Protein AF-D8WWR4-F1 (afdb_monomer)

Foldseek 3Di:
DQVVVVPDADPPDDDDDDPALLVDALLVVLVCVLVFNLADEGEHADQVPHPDPLRSVLLSLLRLLVSLLLCVVLQHHSLSYYYDHDDPPPSVVVRVVRRVSVVVSVVCNGPQVSSVHDSVSSSVSSVVVSVCRVVVCVVCVVLSSDDDPDPVVSNVSDDNVNVVVSVVVPDQPPPDPVPDPPPCPCVPPRD

Mean predicted aligned error: 7.03 Å

Secondary structure (DSSP, 8-state):
-TTTTT----TT------S-GGG--HHHHHHHHHTT-S-EEEEEPPTT--SSTT-HHHHHHHHHHHHHHHHHHTT--GGGEEEEE--TT-HHHHHHHHHHHHHHHHHH-STTTTTT--HHHHHHHHHHHHHHHHHHHHHTHHHHH---SSHHHHHTS--HHHHHHHHHT-------TTT----STTTT---

Structure (mmCIF, N/CA/C/O backbone):
data_AF-D8WWR4-F1
#
_entry.id   AF-D8WWR4-F1
#
loop_
_atom_site.group_PDB
_atom_site.id
_atom_site.type_symbol
_atom_site.label_atom_id
_atom_site.label_alt_id
_atom_site.label_comp_id
_atom_site.label_asym_id
_atom_site.label_entity_id
_atom_site.label_seq_id
_atom_site.pdbx_PDB_ins_code
_atom_site.Cartn_x
_atom_site.Cartn_y
_atom_site.Cartn_z
_atom_site.occupancy
_atom_site.B_iso_or_equiv
_atom_site.auth_seq_id
_atom_site.auth_comp_id
_atom_site.auth_asym_id
_atom_site.auth_atom_id
_atom_site.pdbx_PDB_model_num
ATOM 1 N N . MET A 1 1 ? 21.232 -3.814 3.679 1.00 85.38 1 MET A N 1
ATOM 2 C CA . MET A 1 1 ? 22.390 -3.079 4.234 1.00 85.38 1 MET A CA 1
ATOM 3 C C . MET A 1 1 ? 22.196 -2.569 5.659 1.00 85.38 1 MET A C 1
ATOM 5 O O . MET A 1 1 ? 23.126 -2.727 6.433 1.00 85.38 1 MET A O 1
ATOM 9 N N . ALA A 1 2 ? 21.027 -2.043 6.049 1.00 87.12 2 ALA A N 1
ATOM 10 C CA . ALA A 1 2 ? 20.812 -1.453 7.383 1.00 87.12 2 ALA A CA 1
ATOM 11 C C . ALA A 1 2 ? 21.303 -2.310 8.571 1.00 87.12 2 ALA A C 1
ATOM 13 O O . ALA A 1 2 ? 22.031 -1.813 9.424 1.00 87.12 2 ALA A O 1
ATOM 14 N N . GLY A 1 3 ? 20.982 -3.611 8.585 1.00 88.69 3 GLY A N 1
ATOM 15 C CA . GLY A 1 3 ? 21.424 -4.521 9.651 1.00 88.69 3 GLY A CA 1
ATOM 16 C C . GLY A 1 3 ? 22.940 -4.756 9.690 1.00 88.69 3 GLY A C 1
ATOM 17 O O . GLY A 1 3 ? 23.523 -4.785 10.768 1.00 88.69 3 GLY A O 1
ATOM 18 N N . VAL A 1 4 ? 23.596 -4.850 8.527 1.00 92.44 4 VAL A N 1
ATOM 19 C CA . VAL A 1 4 ? 25.065 -4.986 8.435 1.00 92.44 4 VAL A CA 1
ATOM 20 C C . VAL A 1 4 ? 25.744 -3.723 8.965 1.00 92.44 4 VAL A C 1
ATOM 22 O O . VAL A 1 4 ? 26.698 -3.803 9.733 1.00 92.44 4 VAL A O 1
ATOM 25 N N . SER A 1 5 ? 25.193 -2.560 8.619 1.00 90.81 5 SER A N 1
ATOM 26 C CA . SER A 1 5 ? 25.643 -1.247 9.089 1.00 90.81 5 SER A CA 1
ATOM 27 C C . SER A 1 5 ? 25.188 -0.914 10.517 1.00 90.81 5 SER A C 1
ATOM 29 O O . SER A 1 5 ? 25.453 0.187 10.986 1.00 90.81 5 SER A O 1
ATOM 31 N N . ARG A 1 6 ? 24.507 -1.841 11.212 1.00 92.12 6 ARG A N 1
ATOM 32 C CA . ARG A 1 6 ? 23.990 -1.687 12.587 1.00 92.12 6 ARG A CA 1
ATOM 33 C C . ARG A 1 6 ? 23.112 -0.446 12.798 1.00 92.12 6 ARG A C 1
ATOM 35 O O . ARG A 1 6 ? 23.015 0.063 13.916 1.00 92.12 6 ARG A O 1
ATOM 42 N N . LEU A 1 7 ? 22.452 0.020 11.740 1.00 92.94 7 LEU A N 1
ATOM 43 C CA . LEU A 1 7 ? 21.562 1.173 11.804 1.00 92.94 7 LEU A CA 1
ATOM 44 C C . LEU A 1 7 ? 20.315 0.814 12.607 1.00 92.94 7 LEU A C 1
ATOM 46 O O . LEU A 1 7 ? 19.646 -0.178 12.311 1.00 92.94 7 LEU A O 1
ATOM 50 N N . GLN A 1 8 ? 20.022 1.621 13.622 1.00 93.06 8 GLN A N 1
ATOM 51 C CA . GLN A 1 8 ? 18.851 1.435 14.468 1.00 93.06 8 GLN A CA 1
ATOM 52 C C . GLN A 1 8 ? 17.627 2.072 13.812 1.00 93.06 8 GLN A C 1
ATOM 54 O O . GLN A 1 8 ? 17.680 3.202 13.325 1.00 93.06 8 GLN A O 1
ATOM 59 N N . TYR A 1 9 ? 16.521 1.339 13.815 1.00 92.44 9 TYR A N 1
ATOM 60 C CA . TYR A 1 9 ? 15.219 1.819 13.375 1.00 92.44 9 TYR A CA 1
ATOM 61 C C . TYR A 1 9 ? 14.114 1.172 14.212 1.00 92.44 9 TYR A C 1
ATOM 63 O O . TYR A 1 9 ? 14.380 0.256 14.993 1.00 92.44 9 TYR A O 1
ATOM 71 N N . SER A 1 10 ? 12.884 1.659 14.060 1.00 90.88 10 SER A N 1
ATOM 72 C CA . SER A 1 10 ? 11.730 1.209 14.836 1.00 90.88 10 SER A CA 1
ATOM 73 C C . SER A 1 10 ? 11.549 -0.314 14.801 1.00 90.88 10 SER A C 1
ATOM 75 O O . SER A 1 10 ? 11.483 -0.945 13.740 1.00 90.88 10 SER A O 1
ATOM 77 N N . ASN A 1 11 ? 11.425 -0.899 15.992 1.00 91.50 11 ASN A N 1
ATOM 78 C CA . ASN A 1 11 ? 11.246 -2.331 16.236 1.00 91.50 11 ASN A CA 1
ATOM 79 C C . ASN A 1 11 ? 9.780 -2.796 16.145 1.00 91.50 11 ASN A C 1
ATOM 81 O O . ASN A 1 11 ? 9.488 -3.963 16.394 1.00 91.50 11 ASN A O 1
ATOM 85 N N . GLU A 1 12 ? 8.858 -1.903 15.790 1.00 90.69 12 GLU A N 1
ATOM 86 C CA . GLU A 1 12 ? 7.420 -2.197 15.674 1.00 90.69 12 GLU A CA 1
ATOM 87 C C . GLU A 1 12 ? 7.067 -2.885 14.354 1.00 90.69 12 GLU A C 1
ATOM 89 O O . GLU A 1 12 ? 6.028 -3.533 14.221 1.00 90.69 12 GLU A O 1
ATOM 94 N N . SER A 1 13 ? 7.950 -2.763 13.365 1.00 90.88 13 SER A N 1
ATOM 95 C CA . SER A 1 13 ? 7.737 -3.322 12.039 1.00 90.88 13 SER A CA 1
ATOM 96 C C . SER A 1 13 ? 8.043 -4.821 11.985 1.00 90.88 13 SER A C 1
ATOM 98 O O . SER A 1 13 ? 9.018 -5.316 12.551 1.00 90.88 13 SER A O 1
ATOM 100 N N . ARG A 1 14 ? 7.215 -5.563 11.242 1.00 93.19 14 ARG A N 1
ATOM 101 C CA . ARG A 1 14 ? 7.464 -6.968 10.895 1.00 93.19 14 ARG A CA 1
ATOM 102 C C . ARG A 1 14 ? 7.554 -7.096 9.383 1.00 93.19 14 ARG A C 1
ATOM 104 O O . ARG A 1 14 ? 6.580 -6.862 8.674 1.00 93.19 14 ARG A O 1
ATOM 111 N N . LEU A 1 15 ? 8.733 -7.461 8.890 1.00 92.50 15 LEU A N 1
ATOM 112 C CA . LEU A 1 15 ? 8.997 -7.546 7.456 1.00 92.50 15 LEU A CA 1
ATOM 113 C C . LEU A 1 15 ? 8.531 -8.890 6.890 1.00 92.50 15 LEU A C 1
ATOM 115 O O . LEU A 1 15 ? 8.922 -9.951 7.375 1.00 92.50 15 LEU A O 1
ATOM 119 N N . ILE A 1 16 ? 7.747 -8.839 5.814 1.00 95.44 16 ILE A N 1
ATOM 120 C CA . ILE A 1 16 ? 7.347 -10.012 5.033 1.00 95.44 16 ILE A CA 1
ATOM 121 C C . ILE A 1 16 ? 8.088 -9.959 3.700 1.00 95.44 16 ILE A C 1
ATOM 123 O O . ILE A 1 16 ? 7.902 -9.040 2.904 1.00 95.44 16 ILE A O 1
ATOM 127 N N . ARG A 1 17 ? 8.948 -10.949 3.448 1.00 94.69 17 ARG A N 1
ATOM 128 C CA . ARG A 1 17 ? 9.740 -10.996 2.217 1.00 94.69 17 ARG A CA 1
ATOM 129 C C . ARG A 1 17 ? 8.904 -11.525 1.055 1.00 94.69 17 ARG A C 1
ATOM 131 O O . ARG A 1 17 ? 8.422 -12.654 1.094 1.00 94.69 17 ARG A O 1
ATOM 138 N N . VAL A 1 18 ? 8.852 -10.750 -0.022 1.00 95.38 18 VAL A N 1
ATOM 139 C CA . VAL A 1 18 ? 8.404 -11.187 -1.350 1.00 95.38 18 VAL A CA 1
ATOM 140 C C . VAL A 1 18 ? 9.526 -10.98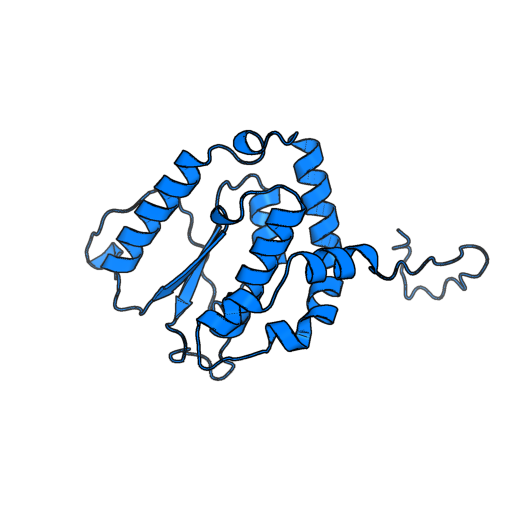9 -2.364 1.00 95.38 18 VAL A C 1
ATOM 142 O O . VAL A 1 18 ? 10.435 -10.194 -2.146 1.00 95.38 18 VAL A O 1
ATOM 145 N N . MET A 1 19 ? 9.472 -11.716 -3.480 1.00 93.88 19 MET A N 1
ATOM 146 C CA . MET A 1 19 ? 10.514 -11.637 -4.511 1.00 93.88 19 MET A CA 1
ATOM 147 C C . MET A 1 19 ? 10.475 -10.331 -5.314 1.00 93.88 19 MET A C 1
ATOM 149 O O . MET A 1 19 ? 11.506 -9.882 -5.800 1.00 93.88 19 MET A O 1
ATOM 153 N N . CYS A 1 20 ? 9.297 -9.727 -5.467 1.00 94.44 20 CYS A N 1
ATOM 154 C CA . CYS A 1 20 ? 9.090 -8.474 -6.187 1.00 94.44 20 CYS A CA 1
ATOM 155 C C . CYS A 1 20 ? 7.948 -7.702 -5.524 1.00 94.44 20 CYS A C 1
ATOM 157 O O . CYS A 1 20 ? 6.957 -8.316 -5.122 1.00 94.44 20 CYS A O 1
ATOM 159 N N . SER A 1 21 ? 8.034 -6.370 -5.474 1.00 95.12 21 SER A N 1
ATOM 160 C CA . SER A 1 21 ? 6.932 -5.522 -5.001 1.00 95.12 21 SER A CA 1
ATOM 161 C C . SER A 1 21 ? 5.659 -5.700 -5.835 1.00 95.12 21 SER A C 1
ATOM 163 O O . SER A 1 21 ? 4.566 -5.618 -5.290 1.00 95.12 21 SER A O 1
ATOM 165 N N . GLY A 1 22 ? 5.775 -6.070 -7.116 1.00 92.88 22 GLY A N 1
ATOM 166 C CA . GLY A 1 22 ? 4.627 -6.411 -7.963 1.00 92.88 22 GLY A CA 1
ATOM 167 C C . GLY A 1 22 ? 3.827 -7.634 -7.496 1.00 92.88 22 GLY A C 1
ATOM 168 O O . GLY A 1 22 ? 2.719 -7.853 -7.975 1.00 92.88 22 GLY A O 1
ATOM 169 N N . ARG A 1 23 ? 4.358 -8.436 -6.558 1.00 94.00 23 ARG A N 1
ATOM 170 C CA . ARG A 1 23 ? 3.614 -9.533 -5.920 1.00 94.00 23 ARG A CA 1
ATOM 171 C C . ARG A 1 23 ? 2.642 -9.036 -4.852 1.00 94.00 23 ARG A C 1
ATOM 173 O O . ARG A 1 23 ? 1.719 -9.775 -4.513 1.00 94.00 23 ARG A O 1
ATOM 180 N N . VAL A 1 24 ? 2.875 -7.842 -4.306 1.00 95.12 24 VAL A N 1
ATOM 181 C CA . VAL A 1 24 ? 2.009 -7.247 -3.291 1.00 95.12 24 VAL A CA 1
ATOM 182 C C . VAL A 1 24 ? 0.677 -6.916 -3.946 1.00 95.12 24 VAL A C 1
ATOM 184 O O . VAL A 1 24 ? 0.619 -6.193 -4.938 1.00 95.12 24 VAL A O 1
ATOM 187 N N . ASP A 1 25 ? -0.381 -7.500 -3.401 1.00 93.38 25 ASP A N 1
ATOM 188 C CA . ASP A 1 25 ? -1.742 -7.336 -3.883 1.00 93.38 25 ASP A CA 1
ATOM 189 C C . ASP A 1 25 ? -2.552 -6.487 -2.901 1.00 93.38 25 ASP A C 1
ATOM 191 O O . ASP A 1 25 ? -2.285 -6.488 -1.697 1.00 93.38 25 ASP A O 1
ATOM 195 N N . LEU A 1 26 ? -3.580 -5.814 -3.415 1.00 94.25 26 LEU A N 1
ATOM 196 C CA . LEU A 1 26 ? -4.508 -5.010 -2.624 1.00 94.25 26 LEU A CA 1
ATOM 197 C C . LEU A 1 26 ? -5.156 -5.832 -1.495 1.00 94.25 26 LEU A C 1
ATOM 199 O O . LEU A 1 26 ? -5.297 -5.350 -0.372 1.00 94.25 26 LEU A O 1
ATOM 203 N N . SER A 1 27 ? -5.447 -7.113 -1.746 1.00 94.19 27 SER A N 1
ATOM 204 C CA . SER A 1 27 ? -5.962 -8.039 -0.730 1.00 94.19 27 SER A CA 1
ATOM 205 C C . SER A 1 27 ? -5.015 -8.242 0.458 1.00 94.19 27 SER A C 1
ATOM 207 O O . SER A 1 27 ? -5.485 -8.435 1.576 1.00 94.19 27 SER A O 1
ATOM 209 N N . PHE A 1 28 ? -3.694 -8.172 0.263 1.00 95.44 28 PHE A N 1
ATOM 210 C CA . PHE A 1 28 ? -2.730 -8.318 1.359 1.00 95.44 28 PHE A CA 1
ATOM 211 C C . PHE A 1 28 ? -2.758 -7.104 2.283 1.00 95.44 28 PHE A C 1
ATOM 213 O O . PHE A 1 28 ? -2.722 -7.261 3.502 1.00 95.44 28 PHE A O 1
ATOM 220 N N . VAL A 1 29 ? -2.868 -5.909 1.699 1.00 96.19 29 VAL A N 1
ATOM 221 C CA . VAL A 1 29 ? -2.958 -4.649 2.442 1.00 96.19 29 VAL A CA 1
ATOM 222 C C . VAL A 1 29 ? -4.259 -4.602 3.245 1.00 96.19 29 VAL A C 1
ATOM 224 O O . VAL A 1 29 ? -4.221 -4.409 4.459 1.00 96.19 29 VAL A O 1
ATOM 227 N N . LEU A 1 30 ? -5.402 -4.883 2.608 1.00 95.44 30 LEU A N 1
ATOM 228 C CA . LEU A 1 30 ? -6.695 -4.937 3.300 1.00 95.44 30 LEU A CA 1
ATOM 229 C C . LEU A 1 30 ? -6.717 -6.003 4.401 1.00 95.44 30 LEU A C 1
ATOM 231 O O . LEU A 1 30 ? -7.253 -5.772 5.485 1.00 95.44 30 LEU A O 1
ATOM 235 N N . LYS A 1 31 ? -6.093 -7.164 4.162 1.00 95.00 31 LYS A N 1
ATOM 236 C CA . LYS A 1 31 ? -6.004 -8.224 5.169 1.00 95.00 31 LYS A CA 1
ATOM 237 C C . LYS A 1 31 ? -5.154 -7.814 6.372 1.00 95.00 31 LYS A C 1
ATOM 239 O O . LYS A 1 31 ? -5.491 -8.199 7.490 1.00 95.00 31 LYS A O 1
ATOM 244 N N . ALA A 1 32 ? -4.089 -7.038 6.169 1.00 95.56 32 ALA A N 1
ATOM 245 C CA . ALA A 1 32 ? -3.289 -6.501 7.267 1.00 95.56 32 ALA A CA 1
ATOM 246 C C . ALA A 1 32 ? -4.131 -5.579 8.164 1.00 95.56 32 ALA A C 1
ATOM 248 O O . ALA A 1 32 ? -4.193 -5.808 9.371 1.00 95.56 32 ALA A O 1
ATOM 249 N N . PHE A 1 33 ? -4.868 -4.630 7.579 1.00 95.31 33 PHE A N 1
ATOM 250 C CA . PHE A 1 33 ? -5.776 -3.758 8.336 1.00 95.31 33 PHE A CA 1
ATOM 251 C C . PHE A 1 33 ? -6.904 -4.539 9.021 1.00 95.31 33 PHE A C 1
ATOM 253 O O . PHE A 1 33 ? -7.193 -4.313 10.191 1.00 95.31 33 PHE A O 1
ATOM 260 N N . SER A 1 34 ? -7.482 -5.542 8.350 1.00 93.06 34 SER A N 1
ATOM 261 C CA . SER A 1 34 ? -8.502 -6.420 8.944 1.00 93.06 34 SER A CA 1
ATOM 262 C C . SER A 1 34 ? -7.991 -7.206 10.159 1.00 93.06 34 SER A C 1
ATOM 264 O O . SER A 1 34 ? -8.796 -7.601 11.003 1.00 93.06 34 SER A O 1
ATOM 266 N N . ASN A 1 35 ? -6.681 -7.439 10.254 1.00 93.31 35 ASN A N 1
ATOM 267 C CA . ASN A 1 35 ? -6.043 -8.094 11.394 1.00 93.31 35 ASN A CA 1
ATOM 268 C C . ASN A 1 35 ? -5.598 -7.098 12.489 1.00 93.31 35 ASN A C 1
ATOM 270 O O . ASN A 1 35 ? -4.935 -7.518 13.434 1.00 93.31 35 ASN A O 1
ATOM 274 N N . GLY A 1 36 ? -5.940 -5.808 12.374 1.00 91.62 36 GLY A N 1
ATOM 275 C CA . GLY A 1 36 ? -5.644 -4.785 13.382 1.00 91.62 36 GLY A CA 1
ATOM 276 C C . GLY A 1 36 ? -4.253 -4.157 13.275 1.00 91.62 36 GLY A C 1
ATOM 277 O O . GLY A 1 36 ? -3.726 -3.683 14.273 1.00 91.62 36 GLY A O 1
ATOM 278 N N . VAL A 1 37 ? -3.625 -4.185 12.096 1.00 94.56 37 VAL A N 1
ATOM 279 C CA . VAL A 1 37 ? -2.334 -3.513 11.874 1.00 94.56 37 VAL A CA 1
ATOM 280 C C . VAL A 1 37 ? -2.558 -2.017 11.639 1.00 94.56 37 VAL A C 1
ATOM 282 O O . VAL A 1 37 ? -3.319 -1.653 10.749 1.00 94.56 37 VAL A O 1
ATOM 285 N N . ASP A 1 38 ? -1.856 -1.154 12.376 1.00 94.88 38 ASP A N 1
ATOM 286 C CA . ASP A 1 38 ? -2.040 0.305 12.298 1.00 94.88 38 ASP A CA 1
ATOM 287 C C . ASP A 1 38 ? -1.448 0.954 11.037 1.00 94.88 38 ASP A C 1
ATOM 289 O O . ASP A 1 38 ? -1.899 2.023 10.621 1.00 94.88 38 ASP A O 1
ATOM 293 N N . GLY A 1 39 ? -0.454 0.320 10.410 1.00 95.94 39 GLY A N 1
ATOM 294 C CA . GLY A 1 39 ? 0.187 0.832 9.202 1.00 95.94 39 GLY A CA 1
ATOM 295 C C . GLY A 1 39 ? 0.862 -0.250 8.364 1.00 95.94 39 GLY A C 1
ATOM 296 O O . GLY A 1 39 ? 1.420 -1.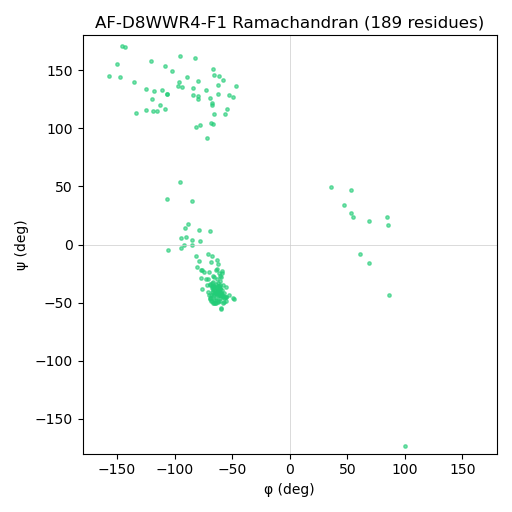218 8.882 1.00 95.94 39 GLY A O 1
ATOM 297 N N . VAL A 1 40 ? 0.826 -0.079 7.045 1.00 97.56 40 VAL A N 1
ATOM 298 C CA . VAL A 1 40 ? 1.405 -0.998 6.061 1.00 97.56 40 VAL A CA 1
ATOM 299 C C . VAL A 1 40 ? 2.460 -0.268 5.237 1.00 97.56 40 VAL A C 1
ATOM 301 O O . VAL A 1 40 ? 2.187 0.749 4.602 1.00 97.56 40 VAL A O 1
ATOM 304 N N . PHE A 1 41 ? 3.669 -0.823 5.207 1.00 97.31 41 PHE A N 1
ATOM 305 C CA . PHE A 1 41 ? 4.778 -0.316 4.405 1.00 97.31 41 PHE A CA 1
ATOM 306 C C . PHE A 1 41 ? 5.107 -1.275 3.256 1.00 97.31 41 PHE A C 1
ATOM 308 O O . PHE A 1 41 ? 5.264 -2.479 3.463 1.00 97.31 41 PHE A O 1
ATOM 315 N N . ILE A 1 42 ? 5.257 -0.736 2.047 1.00 97.31 42 ILE A N 1
ATOM 316 C CA . ILE A 1 42 ? 5.662 -1.469 0.848 1.00 97.31 42 ILE A CA 1
ATOM 317 C C . ILE A 1 42 ? 7.023 -0.938 0.387 1.00 97.31 42 ILE A C 1
ATOM 319 O O . ILE A 1 42 ? 7.149 0.204 -0.053 1.00 97.31 42 ILE A O 1
ATOM 323 N N . GLY A 1 43 ? 8.044 -1.791 0.446 1.00 95.38 43 GLY A N 1
ATOM 324 C CA . GLY A 1 43 ? 9.365 -1.518 -0.120 1.00 95.38 43 GLY A CA 1
ATOM 325 C C . GLY A 1 43 ? 9.521 -2.137 -1.510 1.00 95.38 43 GLY A C 1
ATOM 326 O O . GLY A 1 43 ? 9.150 -3.293 -1.724 1.00 95.38 43 GLY A O 1
ATOM 327 N N . GLY A 1 44 ? 10.090 -1.394 -2.459 1.00 94.69 44 GLY A N 1
ATOM 328 C CA . GLY A 1 44 ? 10.399 -1.897 -3.801 1.00 94.69 44 GLY A CA 1
ATOM 329 C C . GLY A 1 44 ? 11.707 -1.349 -4.370 1.00 94.69 44 GLY A C 1
ATOM 330 O O . GLY A 1 44 ? 12.287 -0.418 -3.823 1.00 94.69 44 GLY A O 1
ATOM 331 N N . CYS A 1 45 ? 12.154 -1.914 -5.493 1.00 94.06 45 CYS A N 1
ATOM 332 C CA . CYS A 1 45 ? 13.295 -1.395 -6.254 1.00 94.06 45 CYS A CA 1
ATOM 333 C C . CYS A 1 45 ? 12.976 -0.023 -6.858 1.00 94.06 45 CYS A C 1
ATOM 335 O O . CYS A 1 45 ? 11.821 0.223 -7.224 1.00 94.06 45 CYS A O 1
ATOM 337 N N . ILE A 1 46 ? 14.001 0.813 -7.043 1.00 92.06 46 ILE A N 1
ATOM 338 C CA . ILE A 1 46 ? 13.910 2.104 -7.742 1.00 92.06 46 ILE A CA 1
ATOM 339 C C . ILE A 1 46 ? 13.132 1.939 -9.059 1.00 92.06 46 ILE A C 1
ATOM 341 O O . ILE A 1 46 ? 13.271 0.943 -9.776 1.00 92.06 46 ILE A O 1
ATOM 345 N N . LEU A 1 47 ? 12.228 2.881 -9.343 1.00 90.06 47 LEU A N 1
ATOM 346 C CA . LEU A 1 47 ? 11.470 2.885 -10.597 1.00 90.06 47 LEU A CA 1
ATOM 347 C C . LEU A 1 47 ? 12.444 2.926 -11.784 1.00 90.06 47 LEU A C 1
ATOM 349 O O . LEU A 1 47 ? 13.471 3.586 -11.705 1.00 90.06 47 LEU A O 1
ATOM 353 N N . ASN A 1 48 ? 12.132 2.199 -12.858 1.00 87.81 48 ASN A N 1
ATOM 354 C CA . ASN A 1 48 ? 13.035 1.856 -13.974 1.00 87.81 48 ASN A CA 1
ATOM 355 C C 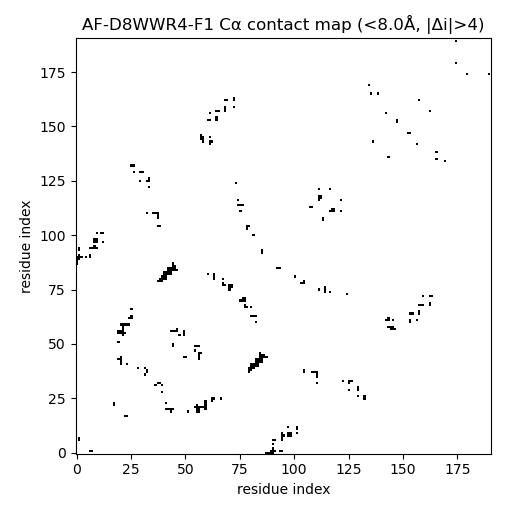. ASN A 1 48 ? 14.191 0.885 -13.663 1.00 87.81 48 ASN A C 1
ATOM 357 O O . ASN A 1 48 ? 14.691 0.260 -14.589 1.00 87.81 48 ASN A O 1
ATOM 361 N N . GLU A 1 49 ? 14.542 0.643 -12.400 1.00 89.81 49 GLU A N 1
ATOM 362 C CA . GLU A 1 49 ? 15.595 -0.307 -11.994 1.00 89.81 49 GLU A CA 1
ATOM 363 C C . GLU A 1 49 ? 15.001 -1.587 -11.385 1.00 89.81 49 GLU A C 1
ATOM 365 O O . GLU A 1 49 ? 15.466 -2.131 -10.380 1.00 89.81 49 GLU A O 1
ATOM 370 N N . CYS A 1 50 ? 13.897 -2.072 -11.958 1.00 90.56 50 CYS A N 1
ATOM 371 C CA . CYS A 1 50 ? 13.297 -3.312 -11.486 1.00 90.56 50 CYS A CA 1
ATOM 372 C C . CYS A 1 50 ? 14.159 -4.507 -11.907 1.00 90.56 50 CYS A C 1
ATOM 374 O O . CYS A 1 50 ? 14.475 -4.657 -13.082 1.00 90.56 50 CYS A O 1
ATOM 376 N N . ASN A 1 51 ? 14.436 -5.423 -10.976 1.00 90.44 51 ASN A N 1
ATOM 377 C CA . ASN A 1 51 ? 15.120 -6.680 -11.295 1.00 90.44 51 ASN A CA 1
ATOM 378 C C . ASN A 1 51 ? 14.322 -7.580 -12.264 1.00 90.44 51 ASN A C 1
ATOM 380 O O . ASN A 1 51 ? 14.880 -8.470 -12.897 1.00 90.44 51 ASN A O 1
ATOM 384 N N . TYR A 1 52 ? 13.005 -7.379 -12.363 1.00 90.00 52 TYR A N 1
ATOM 385 C CA . TYR A 1 52 ? 12.136 -8.128 -13.267 1.00 90.00 52 TYR A CA 1
ATOM 386 C C . TYR A 1 52 ? 11.709 -7.250 -14.446 1.00 90.00 52 TYR A C 1
ATOM 388 O O . TYR A 1 52 ? 11.155 -6.169 -14.247 1.00 90.00 52 TYR A O 1
ATOM 396 N N . ILE A 1 53 ? 11.871 -7.772 -15.668 1.00 86.38 53 ILE A N 1
ATOM 397 C CA . ILE A 1 53 ? 11.527 -7.106 -16.946 1.00 86.38 53 ILE A CA 1
ATOM 398 C C . ILE A 1 53 ? 10.037 -6.727 -17.021 1.00 86.38 53 ILE A C 1
ATOM 400 O O . ILE A 1 53 ? 9.632 -5.814 -17.733 1.00 86.38 53 ILE A O 1
ATOM 404 N N . THR A 1 54 ? 9.184 -7.397 -16.247 1.00 85.75 54 THR A N 1
ATOM 405 C CA . THR A 1 54 ? 7.757 -7.067 -16.149 1.00 85.75 54 THR A CA 1
ATOM 406 C C . THR A 1 54 ? 7.487 -5.723 -15.468 1.00 85.75 54 THR A C 1
ATOM 408 O O . THR A 1 54 ? 6.349 -5.257 -15.513 1.00 85.75 54 THR A O 1
ATOM 411 N N . HIS A 1 55 ? 8.502 -5.086 -14.866 1.00 88.31 55 HIS A N 1
ATOM 412 C CA . HIS A 1 55 ? 8.405 -3.791 -14.188 1.00 88.31 55 HIS A CA 1
ATOM 413 C C . HIS A 1 55 ? 7.285 -3.756 -13.134 1.00 88.31 55 HIS A C 1
ATOM 415 O O . HIS A 1 55 ? 6.484 -2.824 -13.055 1.00 88.31 55 HIS A O 1
ATOM 421 N N . GLY A 1 56 ? 7.226 -4.800 -12.300 1.00 91.12 56 GLY A N 1
ATOM 422 C CA . GLY A 1 56 ? 6.182 -4.964 -11.283 1.00 91.12 56 GLY A CA 1
ATOM 423 C C . GLY A 1 56 ? 6.152 -3.864 -10.213 1.00 91.12 56 GLY A C 1
ATOM 424 O O . GLY A 1 56 ? 5.142 -3.704 -9.534 1.00 91.12 56 GLY A O 1
ATOM 425 N N . ASN A 1 57 ? 7.220 -3.075 -10.075 1.00 93.44 57 ASN A N 1
ATOM 426 C CA . ASN A 1 57 ? 7.261 -1.925 -9.171 1.00 93.44 57 ASN A CA 1
ATOM 427 C C . ASN A 1 57 ? 6.304 -0.793 -9.581 1.00 93.44 57 ASN A C 1
ATOM 429 O O . ASN A 1 57 ? 5.734 -0.162 -8.695 1.00 93.44 57 ASN A O 1
ATOM 433 N N . TYR A 1 58 ? 6.049 -0.594 -10.879 1.00 93.56 58 TYR A N 1
ATOM 434 C CA . TYR A 1 58 ? 5.024 0.350 -11.351 1.00 93.56 58 TYR A CA 1
ATOM 435 C C . TYR A 1 58 ? 3.615 -0.118 -11.003 1.00 93.56 58 TYR A C 1
ATOM 437 O O . TYR A 1 58 ? 2.807 0.656 -10.497 1.00 93.56 58 TYR A O 1
ATOM 445 N N . HIS A 1 59 ? 3.340 -1.410 -11.189 1.00 93.25 59 HIS A N 1
ATOM 446 C CA . HIS A 1 59 ? 2.063 -1.987 -10.779 1.00 93.25 59 HIS A CA 1
ATOM 447 C C . HIS A 1 59 ? 1.853 -1.849 -9.263 1.00 93.25 59 HIS A C 1
ATOM 449 O O . HIS A 1 59 ? 0.761 -1.511 -8.819 1.00 93.25 59 HIS A O 1
ATOM 455 N N . ALA A 1 60 ? 2.903 -2.063 -8.462 1.00 95.00 60 ALA A N 1
ATOM 456 C CA . ALA A 1 60 ? 2.849 -1.862 -7.015 1.00 95.00 60 ALA A CA 1
ATOM 457 C C . ALA A 1 60 ? 2.564 -0.398 -6.634 1.00 95.00 60 ALA A C 1
ATOM 459 O O . ALA A 1 60 ? 1.785 -0.167 -5.713 1.00 95.00 60 ALA A O 1
ATOM 460 N N . LEU A 1 61 ? 3.143 0.576 -7.354 1.00 95.19 61 LEU A N 1
ATOM 461 C CA . LEU A 1 61 ? 2.837 2.001 -7.180 1.00 95.19 61 LEU A CA 1
ATOM 462 C C . LEU A 1 61 ? 1.358 2.285 -7.437 1.00 95.19 61 LEU A C 1
ATOM 464 O O . LEU A 1 61 ? 0.671 2.785 -6.552 1.00 95.19 61 LEU A O 1
ATOM 468 N N . ASN A 1 62 ? 0.862 1.911 -8.616 1.00 94.88 62 ASN A N 1
ATOM 469 C CA . ASN A 1 62 ? -0.529 2.150 -8.999 1.00 94.88 62 ASN A CA 1
ATOM 470 C C . ASN A 1 62 ? -1.501 1.462 -8.033 1.00 94.88 62 ASN A C 1
ATOM 472 O O . ASN A 1 62 ? -2.488 2.056 -7.613 1.00 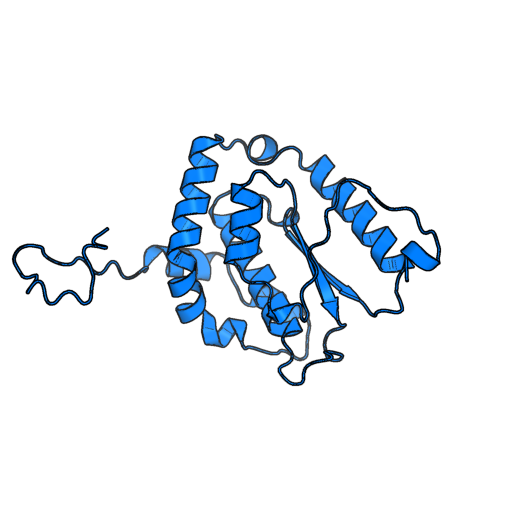94.88 62 ASN A O 1
ATOM 476 N N . MET A 1 63 ? -1.200 0.227 -7.626 1.00 95.56 63 MET A N 1
ATOM 477 C CA . MET A 1 63 ? -2.001 -0.516 -6.654 1.00 95.56 63 MET A CA 1
ATOM 478 C C . MET A 1 63 ? -2.023 0.176 -5.287 1.00 95.56 63 MET A C 1
ATOM 480 O O . MET A 1 63 ? -3.089 0.291 -4.685 1.00 95.56 63 MET A O 1
ATOM 484 N N . ALA A 1 64 ? -0.882 0.679 -4.806 1.00 96.06 64 ALA A N 1
ATOM 485 C CA . ALA A 1 64 ? -0.825 1.409 -3.544 1.00 96.06 64 ALA A CA 1
ATOM 486 C C . ALA A 1 64 ? -1.641 2.712 -3.602 1.00 96.06 64 ALA A C 1
ATOM 488 O O . ALA A 1 64 ? -2.377 3.003 -2.665 1.00 96.06 64 ALA A O 1
ATOM 489 N N . LEU A 1 65 ? -1.570 3.455 -4.711 1.00 95.31 65 LEU A N 1
ATOM 490 C CA . LEU A 1 65 ? -2.344 4.686 -4.913 1.00 95.31 65 LEU A CA 1
ATOM 491 C C . LEU A 1 65 ? -3.853 4.417 -4.988 1.00 95.31 65 LEU A C 1
ATOM 493 O O . LEU A 1 65 ? -4.628 5.090 -4.314 1.00 95.31 65 LEU A O 1
ATOM 497 N N . LEU A 1 66 ? -4.263 3.377 -5.719 1.00 95.44 66 LEU A N 1
ATOM 498 C CA . LEU A 1 66 ? -5.649 2.905 -5.734 1.00 95.44 66 LEU A CA 1
ATOM 499 C C . LEU A 1 66 ? -6.122 2.515 -4.327 1.00 95.44 66 LEU A C 1
ATOM 501 O O . LEU A 1 66 ? -7.219 2.877 -3.912 1.00 95.44 66 LEU A O 1
ATOM 505 N N . THR A 1 67 ? -5.282 1.801 -3.574 1.00 95.94 67 THR A N 1
ATOM 506 C CA . THR A 1 67 ? -5.610 1.380 -2.206 1.00 95.94 67 THR A CA 1
ATOM 507 C C . THR A 1 67 ? -5.773 2.582 -1.282 1.00 95.94 67 THR A C 1
ATOM 509 O O . THR A 1 67 ? -6.729 2.606 -0.516 1.00 95.94 67 THR A O 1
ATOM 512 N N . LYS A 1 68 ? -4.912 3.606 -1.388 1.00 95.94 68 LYS A N 1
ATOM 513 C CA . LYS A 1 68 ? -5.065 4.863 -0.637 1.00 95.94 68 LYS A CA 1
ATOM 514 C C . LYS A 1 68 ? -6.422 5.519 -0.902 1.00 95.94 68 LYS A C 1
ATOM 516 O O . LYS A 1 68 ? -7.106 5.881 0.046 1.00 95.94 68 LYS A O 1
ATOM 521 N N . LYS A 1 69 ? -6.853 5.596 -2.166 1.00 94.94 69 LYS A N 1
ATOM 522 C CA . LYS A 1 69 ? -8.169 6.154 -2.520 1.00 94.94 69 LYS A CA 1
ATOM 523 C C . LYS A 1 69 ? -9.342 5.326 -1.999 1.00 94.94 69 LYS A C 1
ATOM 525 O O . LYS A 1 69 ? -10.327 5.880 -1.527 1.00 94.94 69 LYS A O 1
ATOM 530 N N . LEU A 1 70 ? -9.221 4.001 -2.010 1.00 94.50 70 LEU 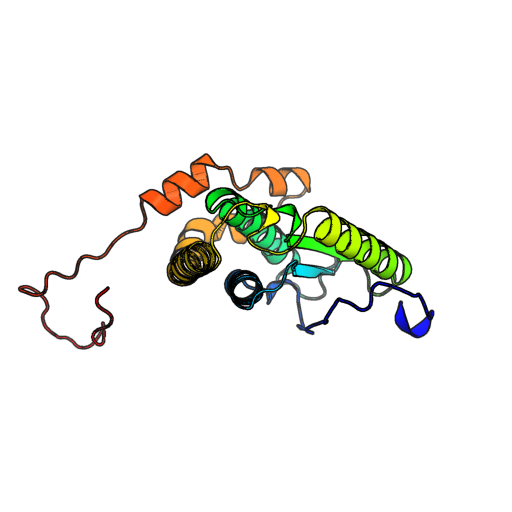A N 1
ATOM 531 C CA . LEU A 1 70 ? -10.223 3.123 -1.401 1.00 94.50 70 LEU A CA 1
ATOM 532 C C . LEU A 1 70 ? -10.272 3.271 0.126 1.00 94.50 70 LEU A C 1
ATOM 534 O O . LEU A 1 70 ? -11.354 3.209 0.699 1.00 94.50 70 LEU A O 1
ATOM 538 N N . MET A 1 71 ? -9.124 3.485 0.777 1.00 94.31 71 MET A N 1
ATOM 539 C CA . MET A 1 71 ? -9.044 3.771 2.212 1.00 94.31 71 MET A CA 1
ATOM 540 C C . MET A 1 71 ? -9.727 5.099 2.552 1.00 94.31 71 MET A C 1
ATOM 542 O O . MET A 1 71 ? -10.549 5.119 3.464 1.00 94.31 71 MET A O 1
ATOM 546 N N . GLU A 1 72 ? -9.464 6.160 1.782 1.00 93.81 72 GLU A N 1
ATOM 547 C CA . GLU A 1 72 ? -10.150 7.454 1.921 1.00 93.81 72 GLU A CA 1
ATOM 548 C C . GLU A 1 72 ? -11.676 7.285 1.828 1.00 93.81 72 GLU A C 1
ATOM 550 O O . GLU A 1 72 ? -12.401 7.789 2.683 1.00 93.81 72 GLU A O 1
ATOM 555 N N . HIS A 1 73 ? -12.162 6.504 0.854 1.00 92.12 73 HIS A N 1
ATOM 556 C CA . HIS A 1 73 ? -13.595 6.256 0.655 1.00 92.12 73 HIS A CA 1
ATOM 557 C C . HIS A 1 73 ? -14.271 5.569 1.859 1.00 92.12 73 HIS A C 1
ATOM 559 O O . HIS A 1 73 ? -15.405 5.894 2.201 1.00 92.12 73 HIS A O 1
ATOM 565 N N . ILE A 1 74 ? -13.587 4.646 2.546 1.00 91.50 74 ILE A N 1
ATOM 566 C CA . ILE A 1 74 ? -14.138 3.994 3.753 1.00 91.50 74 ILE A CA 1
ATOM 567 C C . ILE A 1 74 ? -13.913 4.787 5.048 1.00 91.50 74 ILE A C 1
ATOM 569 O O . ILE A 1 74 ? -14.347 4.336 6.112 1.00 91.50 74 ILE A O 1
ATOM 573 N N . GLY A 1 75 ? -13.259 5.950 4.966 1.00 91.31 75 GLY A N 1
ATOM 574 C CA . GLY A 1 75 ? -12.954 6.812 6.108 1.00 91.31 75 GLY A CA 1
ATOM 575 C C . GLY A 1 75 ? -11.668 6.452 6.856 1.00 91.31 75 GLY A C 1
ATOM 576 O O . GLY A 1 75 ? -11.488 6.885 7.989 1.00 91.31 75 GLY A O 1
ATOM 577 N N . LEU A 1 76 ? -10.772 5.659 6.260 1.00 93.75 76 LEU A N 1
ATOM 578 C CA . LEU A 1 76 ? -9.440 5.402 6.812 1.00 93.75 76 LEU A CA 1
ATOM 579 C C . LEU A 1 76 ? -8.427 6.432 6.318 1.00 93.75 76 LEU A C 1
ATOM 581 O O . LEU A 1 76 ? -8.429 6.821 5.150 1.00 93.75 76 LEU A O 1
ATOM 585 N N . ASN A 1 77 ? -7.489 6.801 7.190 1.00 94.62 77 ASN A N 1
ATOM 586 C CA . ASN A 1 77 ? -6.412 7.704 6.812 1.00 94.62 77 ASN A CA 1
ATOM 587 C C . ASN A 1 77 ? -5.461 7.032 5.786 1.00 94.62 77 ASN A C 1
ATOM 589 O O . ASN A 1 77 ? -4.850 6.004 6.109 1.00 94.62 77 ASN A O 1
ATOM 593 N N . PRO A 1 78 ? -5.289 7.593 4.571 1.00 95.12 78 PRO A N 1
ATOM 594 C CA . PRO A 1 78 ? -4.427 7.028 3.528 1.00 95.12 78 PRO A CA 1
ATOM 595 C C . PRO A 1 78 ? -2.943 6.986 3.915 1.00 95.12 78 PRO A C 1
ATOM 597 O O . PRO A 1 78 ? -2.196 6.166 3.376 1.00 95.12 78 PRO A O 1
ATOM 600 N N . GLU A 1 79 ? -2.503 7.814 4.866 1.00 95.81 79 GLU A N 1
ATOM 601 C CA . GLU A 1 79 ? -1.113 7.845 5.338 1.00 95.81 79 GLU A CA 1
ATOM 602 C C . GLU A 1 79 ? -0.732 6.612 6.168 1.00 95.81 79 GLU A C 1
ATOM 604 O O . GLU A 1 79 ? 0.449 6.353 6.386 1.00 95.81 79 GLU A O 1
ATOM 609 N N . ARG A 1 80 ? -1.700 5.754 6.517 1.00 95.81 80 ARG A N 1
ATOM 610 C CA . ARG A 1 80 ? -1.422 4.414 7.059 1.00 95.81 80 ARG A CA 1
ATOM 611 C C . ARG A 1 80 ? -0.810 3.457 6.037 1.00 95.81 80 ARG A C 1
ATOM 613 O O . ARG A 1 80 ? -0.310 2.405 6.427 1.00 95.81 80 ARG A O 1
ATOM 620 N N . LEU A 1 81 ? -0.854 3.768 4.741 1.00 97.31 81 LEU A N 1
ATOM 621 C CA . LEU A 1 81 ? -0.206 2.987 3.688 1.00 97.31 81 LEU A CA 1
ATOM 622 C C . LEU A 1 81 ? 0.929 3.800 3.066 1.00 97.31 81 LEU A C 1
ATOM 624 O O . LEU A 1 81 ? 0.696 4.839 2.456 1.00 97.31 81 LEU A O 1
ATOM 628 N N . LYS A 1 82 ? 2.162 3.300 3.128 1.00 96.50 82 LYS A N 1
ATOM 629 C CA . LYS A 1 82 ? 3.317 3.973 2.519 1.00 96.50 82 LYS A CA 1
ATOM 630 C C . LYS A 1 82 ? 4.035 3.036 1.565 1.00 96.50 82 LYS A C 1
ATOM 632 O O . LYS A 1 82 ? 4.297 1.882 1.890 1.00 96.50 82 LYS A O 1
ATOM 637 N N . ILE A 1 83 ? 4.362 3.534 0.376 1.00 96.00 83 ILE A N 1
ATOM 638 C CA . ILE A 1 83 ? 5.214 2.836 -0.586 1.00 96.00 83 ILE A CA 1
ATOM 639 C C . ILE A 1 83 ? 6.476 3.656 -0.826 1.00 96.00 83 ILE A C 1
ATOM 641 O O . ILE A 1 83 ? 6.409 4.863 -1.057 1.00 96.00 83 ILE A O 1
ATOM 645 N N . LYS A 1 84 ? 7.638 3.005 -0.765 1.00 95.62 84 LYS A N 1
ATOM 646 C CA . LYS A 1 84 ? 8.930 3.640 -1.035 1.00 95.62 84 LYS A CA 1
ATOM 647 C C . LYS A 1 84 ? 9.779 2.747 -1.927 1.00 95.62 84 LYS A C 1
ATOM 649 O O . LYS A 1 84 ? 9.830 1.528 -1.758 1.00 95.62 84 LYS A O 1
ATOM 654 N N . PHE A 1 85 ? 10.471 3.386 -2.862 1.00 94.19 85 PHE A N 1
ATOM 655 C CA . PHE A 1 85 ? 11.414 2.732 -3.755 1.00 94.19 85 PHE A CA 1
ATOM 656 C C . PHE A 1 85 ? 12.840 3.084 -3.353 1.00 94.19 85 PHE A C 1
ATOM 658 O O . PHE A 1 85 ? 13.140 4.260 -3.156 1.00 94.19 85 PHE A O 1
ATOM 665 N N . MET A 1 86 ? 13.676 2.063 -3.210 1.00 94.38 86 MET A N 1
ATOM 666 C CA . MET A 1 86 ? 15.055 2.171 -2.741 1.00 94.38 86 MET A CA 1
ATOM 667 C C . MET A 1 86 ? 15.922 1.074 -3.365 1.00 94.38 86 MET A C 1
ATOM 669 O O . MET A 1 86 ? 15.425 0.016 -3.766 1.00 94.38 86 MET A O 1
ATOM 673 N N . SER A 1 87 ? 17.221 1.325 -3.450 1.00 93.19 87 SER A N 1
ATOM 674 C CA . SER A 1 87 ? 18.231 0.349 -3.850 1.00 93.19 87 SER A CA 1
ATOM 675 C C . SER A 1 87 ? 18.643 -0.533 -2.666 1.00 93.19 87 SER A C 1
ATOM 677 O O . SER A 1 87 ? 18.498 -0.170 -1.498 1.00 93.19 87 SER A O 1
ATOM 679 N N . SER A 1 88 ? 19.232 -1.700 -2.946 1.00 89.00 88 SER A N 1
ATOM 680 C CA . SER A 1 88 ? 19.839 -2.558 -1.915 1.00 89.00 88 SER A CA 1
ATOM 681 C C . SER A 1 88 ? 20.952 -1.853 -1.129 1.00 89.00 88 SER A C 1
ATOM 683 O O . SER A 1 88 ? 21.236 -2.242 0.010 1.00 89.00 88 SER A O 1
ATOM 685 N N . GLY A 1 89 ? 21.554 -0.833 -1.758 1.00 90.81 89 GLY A N 1
ATOM 686 C CA . GLY A 1 89 ? 22.586 0.062 -1.235 1.00 90.81 89 GLY A CA 1
ATOM 687 C C . GLY A 1 89 ? 22.130 0.976 -0.089 1.00 90.81 89 GLY A C 1
ATOM 688 O O . GLY A 1 89 ? 22.909 1.384 0.767 1.00 90.81 89 GLY A O 1
ATOM 689 N N . GLU A 1 90 ? 20.842 1.300 -0.054 1.00 93.12 90 GLU A N 1
ATOM 690 C CA . GLU A 1 90 ? 20.324 2.464 0.668 1.00 93.12 90 GLU A CA 1
ATOM 691 C C . GLU A 1 90 ? 19.831 2.094 2.073 1.00 93.12 90 GLU A C 1
ATOM 693 O O . GLU A 1 90 ? 18.690 2.335 2.467 1.00 93.12 90 GLU A O 1
ATOM 698 N N . GLY A 1 91 ? 20.708 1.455 2.853 1.00 92.50 91 GLY A N 1
ATOM 699 C CA . GLY A 1 91 ? 20.385 1.017 4.213 1.00 92.50 91 GLY A CA 1
ATOM 700 C C . GLY A 1 91 ? 20.050 2.165 5.173 1.00 92.50 91 GLY A C 1
ATOM 701 O O . GLY A 1 91 ? 19.210 1.991 6.051 1.00 92.50 91 GLY A O 1
ATOM 702 N N . ASN A 1 92 ? 20.689 3.321 4.993 1.00 94.44 92 ASN A N 1
ATOM 703 C CA . ASN A 1 92 ? 20.414 4.559 5.725 1.00 94.44 92 ASN A CA 1
ATOM 704 C C . ASN A 1 92 ? 19.008 5.090 5.442 1.00 94.44 92 ASN A C 1
ATOM 706 O O . ASN A 1 92 ? 18.251 5.300 6.384 1.00 94.44 92 ASN A O 1
ATOM 710 N N . ILE A 1 93 ? 18.639 5.201 4.165 1.00 94.50 93 ILE A N 1
ATOM 711 C CA . ILE A 1 93 ? 17.317 5.680 3.744 1.00 94.50 93 ILE A CA 1
ATOM 712 C C . ILE A 1 93 ? 16.228 4.733 4.249 1.00 94.50 93 ILE A C 1
ATOM 714 O O . ILE A 1 93 ? 15.187 5.183 4.714 1.00 94.50 93 ILE A O 1
ATOM 718 N N . PHE A 1 94 ? 16.461 3.417 4.210 1.00 94.56 94 PHE A N 1
ATOM 719 C CA . PHE A 1 94 ? 15.523 2.460 4.795 1.00 94.56 94 PHE A CA 1
ATOM 720 C C . PHE A 1 94 ? 15.294 2.725 6.290 1.00 94.56 94 PHE A C 1
ATOM 722 O O . PHE A 1 94 ? 14.148 2.803 6.723 1.00 94.56 94 PHE A O 1
ATOM 729 N N . ALA A 1 95 ? 16.363 2.873 7.078 1.00 94.81 95 ALA A N 1
ATOM 730 C CA . ALA A 1 95 ? 16.250 3.094 8.519 1.00 94.81 95 ALA A CA 1
ATOM 731 C C . ALA A 1 95 ? 15.514 4.406 8.848 1.00 94.81 95 ALA A C 1
ATOM 733 O O . ALA A 1 95 ? 14.637 4.418 9.710 1.00 94.81 95 ALA A O 1
ATOM 734 N N . GLU A 1 96 ? 15.835 5.482 8.129 1.00 95.31 96 GLU A N 1
ATOM 735 C CA . GLU A 1 96 ? 15.175 6.786 8.239 1.00 95.31 96 GLU A CA 1
ATOM 736 C C . GLU A 1 96 ? 13.679 6.687 7.923 1.00 95.31 96 GLU A C 1
ATOM 738 O O . GLU A 1 96 ? 12.849 6.986 8.778 1.00 95.31 96 GLU A O 1
ATOM 743 N N . VAL A 1 97 ? 13.326 6.142 6.755 1.00 95.56 97 VAL A N 1
ATOM 744 C CA . VAL A 1 97 ? 11.929 6.008 6.317 1.00 95.56 97 VAL A CA 1
ATOM 745 C C . VAL A 1 97 ? 11.113 5.137 7.272 1.00 95.56 97 VAL A C 1
ATOM 747 O O . VAL A 1 97 ? 9.946 5.432 7.522 1.00 95.56 97 VAL A O 1
ATOM 750 N N . MET A 1 98 ? 11.696 4.071 7.825 1.00 95.56 98 MET A N 1
ATOM 751 C CA . MET A 1 98 ? 11.001 3.224 8.801 1.00 95.56 98 MET A CA 1
ATOM 752 C C . MET A 1 98 ? 10.745 3.952 10.126 1.00 95.56 98 MET A C 1
ATOM 754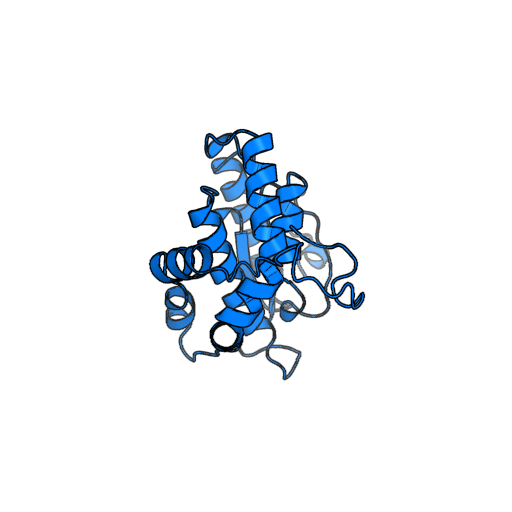 O O . MET A 1 98 ? 9.701 3.737 10.744 1.00 95.56 98 MET A O 1
ATOM 758 N N . ASN A 1 99 ? 11.665 4.817 10.561 1.00 95.62 99 ASN A N 1
ATOM 759 C CA . ASN A 1 99 ? 11.481 5.647 11.751 1.00 95.62 99 ASN A CA 1
ATOM 760 C C . ASN A 1 99 ? 10.415 6.719 11.532 1.00 95.62 99 ASN A C 1
ATOM 762 O O . ASN A 1 99 ? 9.522 6.863 12.364 1.00 95.62 99 ASN A O 1
ATOM 766 N N . GLU A 1 100 ? 10.487 7.427 10.406 1.00 96.19 100 GLU A N 1
ATOM 767 C CA . GLU A 1 100 ? 9.488 8.419 10.011 1.00 96.19 100 GLU A CA 1
ATOM 768 C C . GLU A 1 100 ? 8.100 7.792 9.932 1.00 96.19 100 GLU A C 1
ATOM 770 O O . GLU A 1 100 ? 7.169 8.280 10.560 1.00 96.19 100 GLU A O 1
ATOM 775 N N . PHE A 1 101 ? 7.971 6.659 9.241 1.00 96.50 101 PHE A N 1
ATOM 776 C CA . PHE A 1 101 ? 6.687 5.990 9.083 1.00 96.50 101 PHE A CA 1
ATOM 777 C C . PHE A 1 101 ? 6.118 5.479 10.413 1.00 96.50 101 PHE A C 1
ATOM 779 O O . PHE A 1 101 ? 4.932 5.637 10.681 1.00 96.50 101 PHE A O 1
ATOM 786 N N . SER A 1 102 ? 6.955 4.909 11.287 1.00 95.75 102 SER A N 1
ATOM 787 C CA . SER A 1 102 ? 6.527 4.516 12.639 1.00 95.75 102 SER A CA 1
ATOM 788 C C . SER A 1 102 ? 6.040 5.724 13.445 1.00 95.75 102 SER A C 1
ATOM 790 O O . SER A 1 102 ? 5.048 5.620 14.166 1.00 95.75 102 SER A O 1
ATOM 792 N N . LYS A 1 103 ? 6.689 6.885 13.297 1.00 95.88 103 LYS A N 1
ATOM 793 C CA . LYS A 1 103 ? 6.264 8.130 13.943 1.00 95.88 103 LYS A CA 1
ATOM 794 C C . LYS A 1 103 ? 4.931 8.635 13.384 1.00 95.88 103 LYS A C 1
ATOM 796 O O . LYS A 1 103 ? 4.031 8.902 14.169 1.00 95.88 103 LYS A O 1
ATOM 801 N N . GLU A 1 104 ? 4.788 8.696 12.062 1.00 95.38 104 GLU A N 1
ATOM 802 C CA . GLU A 1 104 ? 3.551 9.098 11.376 1.00 95.38 104 GLU A CA 1
ATOM 803 C C . GLU A 1 104 ? 2.364 8.229 11.827 1.00 95.38 104 GLU A C 1
ATOM 805 O O . GLU A 1 104 ? 1.334 8.748 12.247 1.00 95.38 104 GLU A O 1
ATOM 810 N N . VAL A 1 105 ? 2.520 6.900 11.836 1.00 95.38 105 VAL A N 1
ATOM 811 C CA . VAL A 1 105 ? 1.455 5.971 12.258 1.00 95.38 105 VAL A CA 1
ATOM 812 C C . VAL A 1 105 ? 1.079 6.164 13.733 1.00 95.38 105 VAL A C 1
ATOM 814 O O . VAL A 1 105 ? -0.101 6.102 14.078 1.00 95.38 105 VAL A O 1
ATOM 817 N N . LYS A 1 106 ? 2.053 6.451 14.607 1.00 94.00 106 LYS A N 1
ATOM 818 C CA . LYS A 1 106 ? 1.793 6.773 16.021 1.00 94.00 106 LYS A CA 1
ATOM 819 C C . LYS A 1 106 ? 1.052 8.087 16.208 1.00 94.00 106 LYS A C 1
ATOM 821 O O . LYS A 1 106 ? 0.191 8.161 17.078 1.00 94.00 106 LYS A O 1
ATOM 826 N N . GLU A 1 107 ? 1.411 9.107 15.434 1.00 95.00 107 GLU A N 1
ATOM 827 C CA . GLU A 1 107 ? 0.760 10.419 15.470 1.00 95.00 107 GLU A CA 1
ATOM 828 C C . GLU A 1 107 ? -0.696 10.330 14.999 1.00 95.00 107 GLU A C 1
ATOM 830 O O . GLU A 1 107 ? -1.555 10.998 15.571 1.00 95.00 107 GLU A O 1
ATOM 835 N N . ILE A 1 108 ? -0.993 9.462 14.023 1.00 94.06 108 ILE A N 1
ATOM 836 C CA . ILE A 1 108 ? -2.374 9.153 13.627 1.00 94.06 108 ILE A CA 1
ATOM 837 C C . ILE A 1 108 ? -3.103 8.447 14.778 1.00 94.06 108 ILE A C 1
ATOM 839 O O . ILE A 1 108 ? -4.213 8.832 15.128 1.00 94.06 108 ILE A O 1
ATOM 843 N N . GLY A 1 109 ? -2.474 7.437 15.384 1.00 92.56 109 GLY A N 1
ATOM 844 C CA . GLY A 1 109 ? -3.024 6.679 16.505 1.00 92.56 109 GLY A CA 1
ATOM 845 C C . GLY A 1 109 ? -3.627 5.323 16.107 1.00 92.56 109 GLY A C 1
ATOM 846 O O . GLY A 1 109 ? -3.485 4.877 14.961 1.00 92.56 109 GLY A O 1
ATOM 847 N N . PRO A 1 110 ? -4.277 4.625 17.058 1.00 91.88 110 PRO A N 1
ATOM 848 C CA . PRO A 1 110 ? -4.772 3.266 16.849 1.00 91.88 110 PRO A CA 1
ATOM 849 C C . PRO A 1 110 ? -5.835 3.190 15.752 1.00 91.88 110 PRO A C 1
ATOM 851 O O . PRO A 1 110 ? -6.753 4.013 15.723 1.00 91.88 110 PRO A O 1
ATOM 854 N N . LEU A 1 111 ? -5.738 2.168 14.901 1.00 91.19 111 LEU A N 1
ATOM 855 C CA . LEU A 1 111 ? -6.644 1.929 13.779 1.00 91.19 111 LEU A CA 1
ATOM 856 C C . LEU A 1 111 ? -8.123 1.998 14.199 1.00 91.19 111 LEU A C 1
ATOM 858 O O . LEU A 1 111 ? -8.554 1.318 15.133 1.00 91.19 111 LEU A O 1
ATOM 862 N N . GLY A 1 112 ? -8.908 2.814 13.493 1.00 85.81 112 GLY A N 1
ATOM 863 C CA . GLY A 1 112 ? -10.349 2.976 13.695 1.00 85.81 112 GLY A CA 1
ATOM 864 C C . GLY A 1 112 ? -10.693 4.005 14.770 1.00 85.81 112 GLY A C 1
ATOM 865 O O . GLY A 1 112 ? -11.544 4.859 14.541 1.00 85.81 112 GLY A O 1
ATOM 866 N N . LYS A 1 113 ? -9.990 4.003 15.910 1.00 86.00 113 LYS A N 1
ATOM 867 C CA . LYS A 1 113 ? -10.266 4.936 17.020 1.00 86.00 113 LYS A CA 1
ATOM 868 C C . LYS A 1 113 ? -9.957 6.382 16.656 1.00 86.00 113 LYS A C 1
ATOM 870 O O . LYS A 1 113 ? -10.744 7.268 16.970 1.00 86.00 113 LYS A O 1
ATOM 875 N N . SER A 1 114 ? -8.819 6.616 16.009 1.00 84.12 114 SER A N 1
ATOM 876 C CA . SER A 1 114 ? -8.427 7.955 15.551 1.00 84.12 114 SER A CA 1
ATOM 877 C C . SER A 1 114 ? -9.339 8.505 14.458 1.00 84.12 114 SER A C 1
ATOM 879 O O . SER A 1 114 ? -9.501 9.714 14.340 1.00 84.12 114 SER A O 1
ATOM 881 N N . GLU A 1 115 ? -9.955 7.619 13.680 1.00 85.38 115 GLU A N 1
ATOM 882 C CA . GLU A 1 115 ? -10.881 7.955 12.602 1.00 85.38 115 GLU A CA 1
ATOM 883 C C . GLU A 1 115 ? -12.348 8.009 13.060 1.00 85.38 115 GLU A C 1
ATOM 885 O O . GLU A 1 115 ? -13.231 8.287 12.253 1.00 85.38 115 GLU A O 1
ATOM 890 N N . GLY A 1 116 ? -12.628 7.752 14.344 1.00 85.94 116 GLY A N 1
ATOM 891 C CA . GLY A 1 116 ? -13.989 7.744 14.889 1.00 85.94 116 GLY A CA 1
ATOM 892 C C . GLY A 1 116 ? -14.861 6.582 14.399 1.00 85.94 116 GLY A C 1
ATOM 893 O O . GLY A 1 116 ? -16.084 6.672 14.469 1.00 85.94 116 GLY A O 1
ATOM 894 N N . LEU A 1 117 ? -14.251 5.504 13.903 1.00 85.75 117 LEU A N 1
ATOM 895 C CA . LEU A 1 117 ? -14.932 4.312 13.403 1.00 85.75 117 LEU A CA 1
ATOM 896 C C . LEU A 1 117 ? -15.056 3.257 14.507 1.00 85.75 117 LEU A C 1
ATOM 898 O O . LEU A 1 117 ? -14.084 2.956 15.206 1.00 85.75 117 LEU A O 1
ATOM 902 N N . ASP A 1 118 ? -16.236 2.642 14.621 1.00 88.81 118 ASP A N 1
ATOM 903 C CA . ASP A 1 118 ? -16.399 1.450 15.455 1.00 88.81 118 ASP A CA 1
ATOM 904 C C . ASP A 1 118 ? -15.596 0.273 14.879 1.00 88.81 118 ASP A C 1
ATOM 906 O O . ASP A 1 118 ? -15.477 0.101 13.662 1.00 88.81 118 ASP A O 1
ATOM 910 N N . GLU A 1 119 ? -15.056 -0.581 15.751 1.00 85.62 119 GLU A N 1
ATOM 911 C CA . GLU A 1 119 ? -14.216 -1.705 15.330 1.00 85.62 119 GLU A CA 1
ATOM 912 C C . GLU A 1 119 ? -14.989 -2.707 14.451 1.00 85.62 119 GLU A C 1
ATOM 914 O O . GLU A 1 119 ? -14.431 -3.268 13.501 1.00 85.62 119 GLU A O 1
ATOM 919 N N . ASN A 1 120 ? -16.279 -2.927 14.729 1.00 87.62 120 ASN A N 1
ATOM 920 C CA . ASN A 1 120 ? -17.105 -3.843 13.941 1.00 87.62 120 ASN A CA 1
ATOM 921 C C . ASN A 1 120 ? -17.509 -3.221 12.606 1.00 87.62 120 ASN A C 1
ATOM 923 O O . ASN A 1 120 ? -17.517 -3.913 11.582 1.00 87.62 120 ASN A O 1
ATOM 927 N N . GLU A 1 121 ? -17.800 -1.920 12.597 1.00 90.06 121 GLU A N 1
ATOM 928 C CA . GLU A 1 121 ? -18.075 -1.175 11.369 1.00 90.06 121 GLU A CA 1
ATOM 929 C C . GLU A 1 121 ? -16.862 -1.221 10.434 1.00 90.06 121 GLU A C 1
ATOM 931 O O . GLU A 1 121 ? -16.987 -1.593 9.264 1.00 90.06 121 GLU A O 1
ATOM 936 N N . LEU A 1 122 ? -15.668 -0.943 10.964 1.00 90.88 122 LEU A N 1
ATOM 937 C CA . LEU A 1 122 ? -14.429 -0.985 10.198 1.00 90.88 122 LEU A CA 1
ATOM 938 C C . LEU A 1 122 ? -14.162 -2.382 9.622 1.00 90.88 122 LEU A C 1
ATOM 940 O O . LEU A 1 122 ? -13.854 -2.517 8.436 1.00 90.88 122 LEU A O 1
ATOM 944 N N . LYS A 1 123 ? -14.311 -3.438 10.433 1.00 90.50 123 LYS A N 1
ATOM 945 C CA . LYS A 1 123 ? -14.160 -4.825 9.959 1.00 90.50 123 LYS A CA 1
ATOM 946 C C . LYS A 1 123 ? -15.143 -5.157 8.840 1.00 90.50 123 LYS A C 1
ATOM 948 O O . LYS A 1 123 ? -14.758 -5.832 7.886 1.00 90.50 123 LYS A O 1
ATOM 953 N N . THR A 1 124 ? -16.377 -4.670 8.936 1.00 92.50 124 THR A N 1
ATOM 954 C CA . THR A 1 124 ? -17.414 -4.895 7.922 1.00 92.50 124 THR A CA 1
ATOM 955 C C . THR A 1 124 ? -17.054 -4.202 6.610 1.00 92.50 124 THR A C 1
ATOM 957 O O . THR A 1 124 ? -16.974 -4.874 5.581 1.00 92.50 124 THR A O 1
ATOM 960 N N . LYS A 1 125 ? -16.703 -2.909 6.650 1.00 92.19 125 LYS A N 1
ATOM 961 C CA . LYS A 1 125 ? -16.263 -2.146 5.467 1.00 92.19 125 LYS A CA 1
ATOM 962 C C . LYS A 1 125 ? -15.044 -2.780 4.790 1.00 92.19 125 LYS A C 1
ATOM 964 O O . LYS A 1 125 ? -15.015 -2.955 3.572 1.00 92.19 125 LYS A O 1
ATOM 969 N N . LEU A 1 126 ? -14.043 -3.188 5.577 1.00 93.19 126 LEU A N 1
ATOM 970 C CA . LEU A 1 126 ? -12.856 -3.875 5.058 1.00 93.19 126 LEU A CA 1
ATOM 971 C C . LEU A 1 126 ? -13.206 -5.227 4.423 1.00 93.19 126 LEU A C 1
ATOM 973 O O . LEU A 1 126 ? -12.633 -5.583 3.391 1.00 93.19 126 LEU A O 1
ATOM 977 N N . ALA A 1 127 ? -14.140 -5.984 5.003 1.00 91.25 127 ALA A N 1
ATOM 978 C CA . ALA A 1 127 ? -14.584 -7.261 4.453 1.00 91.25 127 ALA A CA 1
ATOM 979 C C . ALA A 1 127 ? -15.347 -7.089 3.130 1.00 91.25 127 ALA A C 1
ATOM 981 O O . ALA A 1 127 ? -15.119 -7.857 2.195 1.00 91.25 127 ALA A O 1
ATOM 982 N N . GLU A 1 128 ? -16.211 -6.080 3.027 1.00 90.94 128 GLU A N 1
ATOM 983 C CA . GLU A 1 128 ? -16.928 -5.740 1.794 1.00 90.94 128 GLU A CA 1
ATOM 984 C C . GLU A 1 128 ? -15.964 -5.332 0.680 1.00 90.94 128 GLU A C 1
ATOM 986 O O . GLU A 1 128 ? -15.980 -5.939 -0.393 1.00 90.94 128 GLU A O 1
ATOM 991 N N . LEU A 1 129 ? -15.031 -4.415 0.960 1.00 91.62 129 LEU A N 1
ATOM 992 C CA . LEU A 1 129 ? -13.974 -4.064 0.010 1.00 91.62 129 LEU A CA 1
ATOM 993 C C . LEU A 1 129 ? -13.147 -5.282 -0.409 1.00 91.62 129 LEU A C 1
ATOM 995 O O . LEU A 1 129 ? -12.842 -5.450 -1.589 1.00 91.62 129 LEU A O 1
ATOM 999 N N . THR A 1 130 ? -12.815 -6.166 0.539 1.00 91.69 130 THR A N 1
ATOM 1000 C CA . THR A 1 130 ? -12.038 -7.382 0.259 1.00 91.69 130 THR A CA 1
ATOM 1001 C C . THR A 1 130 ? -12.765 -8.309 -0.725 1.00 91.69 130 THR A C 1
ATOM 1003 O O . THR A 1 130 ? -12.124 -8.920 -1.582 1.00 91.69 130 THR A O 1
ATOM 1006 N N . LYS A 1 131 ? -14.101 -8.393 -0.662 1.00 90.12 131 LYS A N 1
ATOM 1007 C CA . LYS A 1 131 ? -14.905 -9.161 -1.631 1.00 90.12 131 LYS A CA 1
ATOM 1008 C C . LYS A 1 131 ? -14.878 -8.538 -3.028 1.00 90.12 131 LYS A C 1
ATOM 1010 O O . LYS A 1 131 ? -14.902 -9.272 -4.014 1.00 90.12 131 LYS A O 1
ATOM 1015 N N . LEU A 1 132 ? -14.796 -7.211 -3.115 1.00 91.31 132 LEU A N 1
ATOM 1016 C CA . LEU A 1 132 ? -14.796 -6.466 -4.377 1.00 91.31 132 LEU A CA 1
ATOM 1017 C C . LEU A 1 132 ? -13.426 -6.410 -5.066 1.00 91.31 132 LEU A C 1
ATOM 1019 O O . LEU A 1 132 ? -13.357 -6.027 -6.232 1.00 91.31 132 LEU A O 1
ATOM 1023 N N . VAL A 1 133 ? -12.341 -6.840 -4.412 1.00 91.81 133 VAL A N 1
ATOM 1024 C CA . VAL A 1 133 ? -10.976 -6.795 -4.977 1.00 91.81 133 VAL A CA 1
ATOM 1025 C C . VAL A 1 133 ? -10.870 -7.382 -6.391 1.00 91.81 133 VAL A C 1
ATOM 1027 O O . VAL A 1 133 ? -10.255 -6.728 -7.238 1.00 91.81 133 VAL A O 1
ATOM 1030 N N . PRO A 1 134 ? -11.446 -8.560 -6.717 1.00 89.62 134 PRO A N 1
ATOM 1031 C CA . PRO A 1 134 ? -11.371 -9.094 -8.075 1.00 89.62 134 PRO A CA 1
ATOM 1032 C C . PRO A 1 134 ? -12.002 -8.155 -9.106 1.00 89.62 134 PRO A C 1
ATOM 1034 O O . PRO A 1 134 ? -11.408 -7.917 -10.154 1.00 89.62 134 PRO A O 1
ATOM 1037 N N . TYR A 1 135 ? -13.164 -7.581 -8.787 1.00 90.06 135 TYR A N 1
ATOM 1038 C CA . TYR A 1 135 ? -13.859 -6.626 -9.647 1.00 90.06 135 TYR A CA 1
ATOM 1039 C C . TYR A 1 135 ? -13.054 -5.332 -9.813 1.00 90.06 135 TYR A C 1
ATOM 1041 O O . TYR A 1 135 ? -12.753 -4.942 -10.940 1.00 90.06 135 TYR A O 1
ATOM 1049 N N . ILE A 1 136 ? -12.604 -4.736 -8.703 1.00 91.62 136 ILE A N 1
ATOM 1050 C CA . ILE A 1 136 ? -11.789 -3.512 -8.686 1.00 91.62 136 ILE A CA 1
ATOM 1051 C C . ILE A 1 136 ? -10.558 -3.668 -9.588 1.00 91.62 136 ILE A C 1
ATOM 1053 O O . ILE A 1 136 ? -10.230 -2.770 -10.365 1.00 91.62 136 ILE A O 1
ATOM 1057 N N . LYS A 1 137 ? -9.885 -4.822 -9.524 1.00 90.44 137 LYS A N 1
ATOM 1058 C CA . LYS A 1 137 ? -8.707 -5.109 -10.351 1.00 90.44 137 LYS A CA 1
ATOM 1059 C C . LYS A 1 137 ? -9.031 -5.279 -11.830 1.00 90.44 137 LYS A C 1
ATOM 1061 O O . LYS A 1 137 ? -8.202 -4.919 -12.660 1.00 90.44 137 LYS A O 1
ATOM 1066 N N . VAL A 1 138 ? -10.186 -5.853 -12.161 1.00 90.88 138 VAL A N 1
ATOM 1067 C CA . VAL A 1 138 ? -10.621 -6.014 -13.555 1.00 90.88 138 VAL A CA 1
ATOM 1068 C C . VAL A 1 138 ? -10.944 -4.653 -14.162 1.00 90.88 138 VAL A C 1
ATOM 1070 O O . VAL A 1 138 ? -10.409 -4.338 -15.222 1.00 90.88 138 VAL A O 1
ATOM 1073 N N . VAL A 1 139 ? -11.731 -3.829 -13.467 1.00 90.69 139 VAL A N 1
ATOM 1074 C CA . VAL A 1 139 ? -12.100 -2.479 -13.928 1.00 90.69 139 VAL A CA 1
ATOM 1075 C C . VAL A 1 139 ? -10.867 -1.593 -14.090 1.00 90.69 139 VAL A C 1
ATOM 1077 O O . VAL A 1 139 ? -10.718 -0.908 -15.095 1.00 90.69 139 VAL A O 1
ATOM 1080 N N . ASN A 1 140 ? -9.927 -1.656 -13.144 1.00 92.00 140 ASN A N 1
ATOM 1081 C CA . ASN A 1 140 ? -8.715 -0.838 -13.181 1.00 92.00 140 ASN A CA 1
ATOM 1082 C C . ASN A 1 140 ? -7.535 -1.509 -13.890 1.00 92.00 140 ASN A C 1
ATOM 1084 O O . ASN A 1 140 ? -6.407 -1.048 -13.735 1.00 92.00 140 ASN A O 1
ATOM 1088 N N . ARG A 1 141 ? -7.735 -2.591 -14.653 1.00 91.69 141 ARG A N 1
ATOM 1089 C CA . ARG A 1 141 ? -6.626 -3.375 -15.224 1.00 91.69 141 ARG A CA 1
ATOM 1090 C C . ARG A 1 141 ? -5.669 -2.524 -16.059 1.00 91.69 141 ARG A C 1
ATOM 1092 O O . ARG A 1 141 ? -4.455 -2.657 -15.915 1.00 91.69 141 ARG A O 1
ATOM 1099 N N . GLU A 1 142 ? -6.207 -1.657 -16.911 1.00 91.12 142 GLU A N 1
ATOM 1100 C CA . GLU A 1 142 ? -5.408 -0.788 -17.781 1.00 91.12 142 GLU A CA 1
ATOM 1101 C C . GLU A 1 142 ? -4.669 0.282 -16.974 1.00 91.12 142 GLU A C 1
ATOM 1103 O O . GLU A 1 142 ? -3.455 0.431 -17.119 1.00 91.12 142 GLU A O 1
ATOM 1108 N N . LYS A 1 143 ? -5.366 0.946 -16.040 1.00 91.81 143 LYS A N 1
ATOM 1109 C CA . LYS A 1 143 ? -4.757 1.909 -15.111 1.00 91.81 143 LYS A CA 1
ATOM 1110 C C . LYS A 1 143 ? -3.633 1.259 -14.296 1.00 91.81 143 LYS A C 1
ATOM 1112 O O . LYS A 1 143 ? -2.532 1.791 -14.232 1.00 91.81 143 LYS A O 1
ATOM 1117 N N . LEU A 1 144 ? -3.847 0.069 -13.739 1.00 91.56 144 LEU A N 1
ATOM 1118 C CA . LEU A 1 144 ? -2.839 -0.667 -12.968 1.00 91.56 144 LEU A CA 1
ATOM 1119 C C . LEU A 1 144 ? -1.624 -1.077 -13.814 1.00 91.56 144 LEU A C 1
ATOM 1121 O O . LEU A 1 144 ? -0.503 -1.074 -13.301 1.00 91.56 144 LEU A O 1
ATOM 1125 N N . ALA A 1 145 ? -1.826 -1.397 -15.094 1.00 90.12 145 ALA A N 1
ATOM 1126 C CA . ALA A 1 145 ? -0.755 -1.734 -16.032 1.00 90.12 145 ALA A CA 1
ATOM 1127 C C . ALA A 1 145 ? -0.005 -0.508 -16.588 1.00 90.12 145 ALA A C 1
ATOM 1129 O O . ALA A 1 145 ? 1.072 -0.676 -17.168 1.00 90.12 145 ALA A O 1
ATOM 1130 N N . SER A 1 146 ? -0.550 0.702 -16.419 1.00 89.69 146 SER A N 1
ATOM 1131 C CA . SER A 1 146 ? 0.030 1.936 -16.951 1.00 89.69 146 SER A CA 1
ATOM 1132 C C . SER A 1 146 ? 1.429 2.231 -16.398 1.00 89.69 146 SER A C 1
ATOM 1134 O O . SER A 1 146 ? 1.764 1.945 -15.242 1.00 89.69 146 SER A O 1
ATOM 1136 N N . ARG A 1 147 ? 2.264 2.817 -17.260 1.00 86.25 147 ARG A N 1
ATOM 1137 C CA . ARG A 1 147 ? 3.629 3.247 -16.949 1.00 86.25 147 ARG A CA 1
ATOM 1138 C C . ARG A 1 147 ? 3.814 4.647 -17.503 1.00 86.25 147 ARG A C 1
ATOM 1140 O O . ARG A 1 147 ? 3.805 4.822 -18.720 1.00 86.25 147 ARG A O 1
ATOM 1147 N N . PHE A 1 148 ? 3.979 5.621 -16.620 1.00 83.00 148 PHE A N 1
ATOM 1148 C CA . PHE A 1 148 ? 4.223 6.997 -17.018 1.00 83.00 148 PHE A CA 1
ATOM 1149 C C . PHE A 1 148 ? 5.701 7.340 -16.853 1.00 83.00 148 PHE A C 1
ATOM 1151 O O . PHE A 1 148 ? 6.405 6.793 -16.001 1.00 83.00 148 PHE A O 1
ATOM 1158 N N . ALA A 1 149 ? 6.182 8.244 -17.706 1.00 73.69 149 ALA A N 1
ATOM 1159 C CA . ALA A 1 149 ? 7.551 8.741 -17.625 1.00 73.69 149 ALA A CA 1
ATOM 1160 C C . ALA A 1 149 ? 7.737 9.674 -16.416 1.00 73.69 149 ALA A C 1
ATOM 1162 O O . ALA A 1 149 ? 8.799 9.678 -15.794 1.00 73.69 149 ALA A O 1
ATOM 1163 N N . LYS A 1 150 ? 6.698 10.446 -16.074 1.00 78.94 150 LYS A N 1
ATOM 1164 C CA . LYS A 1 150 ? 6.677 11.351 -14.925 1.00 78.94 150 LYS A CA 1
ATOM 1165 C C . LYS A 1 150 ? 6.012 10.679 -13.732 1.00 78.94 150 LYS A C 1
ATOM 1167 O O . LYS A 1 150 ? 5.015 9.973 -13.875 1.00 78.94 150 LYS A O 1
ATOM 1172 N N . LYS A 1 151 ? 6.565 10.900 -12.539 1.00 73.56 151 LYS A N 1
ATOM 1173 C CA . LYS A 1 151 ? 6.015 10.320 -11.305 1.00 73.56 151 LYS A CA 1
ATOM 1174 C C . LYS A 1 151 ? 4.678 10.959 -10.946 1.00 73.56 151 LYS A C 1
ATOM 1176 O O . LYS A 1 151 ? 3.815 10.261 -10.430 1.00 73.56 151 LYS A O 1
ATOM 1181 N N . GLU A 1 152 ? 4.503 12.246 -11.236 1.00 79.12 152 GLU A N 1
ATOM 1182 C CA . GLU A 1 152 ? 3.295 13.014 -10.920 1.00 79.12 152 GLU A CA 1
ATOM 1183 C C . GLU A 1 152 ? 2.050 12.431 -11.603 1.00 79.12 152 GLU A C 1
ATOM 1185 O O . GLU A 1 152 ? 0.981 12.380 -10.998 1.00 79.12 152 GLU A O 1
ATOM 1190 N N . ASP A 1 153 ? 2.205 11.900 -12.817 1.00 82.25 153 ASP A N 1
ATOM 1191 C CA . ASP A 1 153 ? 1.111 11.306 -13.594 1.00 82.25 153 ASP A CA 1
ATOM 1192 C C . ASP A 1 153 ? 0.513 10.072 -12.898 1.00 82.25 153 ASP A C 1
ATOM 1194 O O . ASP A 1 153 ? -0.685 9.814 -12.999 1.00 82.25 153 ASP A O 1
ATOM 1198 N N . HIS A 1 154 ? 1.321 9.337 -12.124 1.00 80.75 154 HIS A N 1
ATOM 1199 C CA . HIS A 1 154 ? 0.827 8.213 -11.334 1.00 80.75 154 HIS A CA 1
ATOM 1200 C C . HIS A 1 154 ? -0.104 8.671 -10.200 1.00 80.75 154 HIS A C 1
ATOM 1202 O O . HIS A 1 154 ? -1.102 8.005 -9.933 1.00 80.75 154 HIS A O 1
ATOM 1208 N N . TYR A 1 155 ? 0.178 9.808 -9.552 1.00 80.75 155 TYR A N 1
ATOM 1209 C CA . TYR A 1 155 ? -0.617 10.306 -8.418 1.00 80.75 155 TYR A CA 1
ATOM 1210 C C . TYR A 1 155 ? -2.006 10.807 -8.826 1.00 80.75 155 TYR A C 1
ATOM 1212 O O . TYR A 1 155 ? -2.926 10.762 -8.014 1.00 80.75 155 TYR A O 1
ATOM 1220 N N . ASN A 1 156 ? -2.175 11.205 -10.087 1.00 84.25 156 ASN A N 1
ATOM 1221 C CA . ASN A 1 156 ? -3.447 11.683 -10.635 1.00 84.25 156 ASN A CA 1
ATOM 1222 C C . ASN A 1 156 ? -4.267 10.575 -11.323 1.00 84.25 156 ASN A C 1
ATOM 1224 O O . ASN A 1 156 ? -5.295 10.854 -11.934 1.00 84.25 156 ASN A O 1
ATOM 1228 N N . LEU A 1 157 ? -3.821 9.317 -11.251 1.00 86.06 157 LEU A N 1
ATOM 1229 C CA . LEU A 1 157 ? -4.426 8.195 -11.976 1.00 86.06 157 LEU A CA 1
ATOM 1230 C C . LEU A 1 157 ? -5.809 7.781 -11.438 1.00 86.06 157 LEU A C 1
ATOM 1232 O O . LEU A 1 157 ? -6.644 7.256 -12.186 1.00 86.06 157 LEU A O 1
ATOM 1236 N N . PHE A 1 158 ? -6.033 7.989 -10.140 1.00 90.06 158 PHE A N 1
ATOM 1237 C CA . PHE A 1 158 ? -7.262 7.629 -9.439 1.00 90.06 158 PHE A CA 1
ATOM 1238 C C . PHE A 1 158 ? -7.834 8.860 -8.740 1.00 90.06 158 PHE A C 1
ATOM 1240 O O . PHE A 1 158 ? -7.217 9.405 -7.822 1.00 90.06 158 PHE A O 1
ATOM 1247 N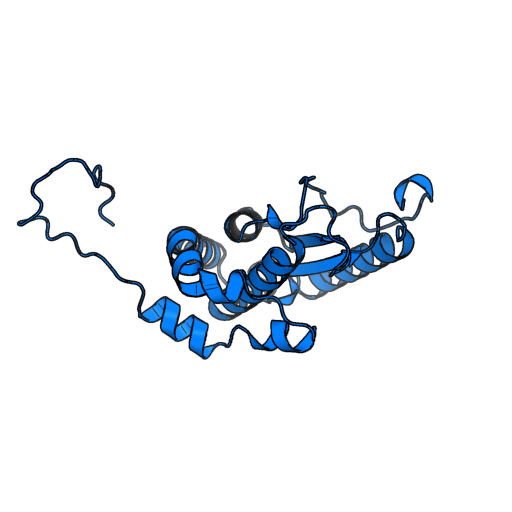 N . THR A 1 159 ? -9.019 9.279 -9.173 1.00 89.75 159 THR A N 1
ATOM 1248 C CA . THR A 1 159 ? -9.783 10.357 -8.535 1.00 89.75 159 THR A CA 1
ATOM 1249 C C . THR A 1 159 ? -10.806 9.783 -7.559 1.00 89.75 159 THR A C 1
ATOM 1251 O O . THR A 1 159 ? -11.118 8.592 -7.605 1.00 89.75 159 THR A O 1
ATOM 1254 N N . THR A 1 160 ? -11.322 10.605 -6.648 1.00 88.44 160 THR A N 1
ATOM 1255 C CA . THR A 1 160 ? -12.365 10.160 -5.712 1.00 88.44 160 THR A CA 1
ATOM 1256 C C . THR A 1 160 ? -13.652 9.824 -6.470 1.00 88.44 160 THR A C 1
ATOM 1258 O O . THR A 1 160 ? -14.292 8.814 -6.192 1.00 88.44 160 THR A O 1
ATOM 1261 N N . GLU A 1 161 ? -13.965 10.600 -7.507 1.00 88.19 161 GLU A N 1
ATOM 1262 C CA . GLU A 1 161 ? -15.115 10.399 -8.387 1.00 88.19 161 GLU A CA 1
ATOM 1263 C C . GLU A 1 161 ? -15.035 9.065 -9.144 1.00 88.19 161 GLU A C 1
ATOM 1265 O O . GLU A 1 161 ? -16.047 8.369 -9.276 1.00 88.19 161 GLU A O 1
ATOM 1270 N N . ASP A 1 162 ? -13.837 8.676 -9.602 1.00 87.56 162 ASP A N 1
ATOM 1271 C CA . ASP A 1 162 ? -13.607 7.373 -10.237 1.00 87.56 162 ASP A CA 1
ATOM 1272 C C . ASP A 1 162 ? -13.939 6.223 -9.278 1.00 87.56 162 ASP A C 1
ATOM 1274 O O . ASP A 1 162 ? -14.560 5.234 -9.678 1.00 87.56 162 ASP A O 1
ATOM 1278 N N . ILE A 1 163 ? -13.518 6.337 -8.013 1.00 91.06 163 ILE A N 1
ATOM 1279 C CA . ILE A 1 163 ? -13.753 5.305 -6.997 1.00 91.06 163 ILE A CA 1
ATOM 1280 C C . ILE A 1 163 ? -15.234 5.217 -6.645 1.00 91.06 163 ILE A C 1
ATOM 1282 O O . ILE A 1 163 ? -15.784 4.115 -6.635 1.00 91.06 163 ILE A O 1
ATOM 1286 N N . ASP A 1 164 ? -15.887 6.355 -6.419 1.00 88.75 164 ASP A N 1
ATOM 1287 C CA . ASP A 1 164 ? -17.312 6.408 -6.092 1.00 88.75 164 ASP A CA 1
ATOM 1288 C C . ASP A 1 164 ? -18.167 5.815 -7.214 1.00 88.75 164 ASP A C 1
ATOM 1290 O O . ASP A 1 164 ? -19.078 5.026 -6.958 1.00 88.75 164 ASP A O 1
ATOM 1294 N N . THR A 1 165 ? -17.854 6.156 -8.466 1.00 88.56 165 THR 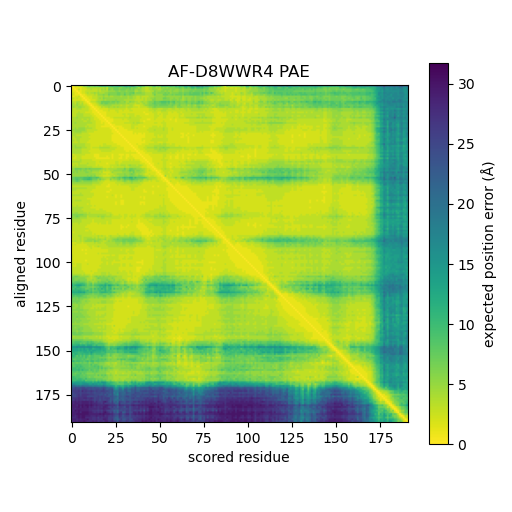A N 1
ATOM 1295 C CA . THR A 1 165 ? -18.553 5.619 -9.641 1.00 88.56 165 THR A CA 1
ATOM 1296 C C . THR A 1 165 ? -18.331 4.113 -9.754 1.00 88.56 165 THR A C 1
ATOM 1298 O O . THR A 1 165 ? -19.289 3.351 -9.867 1.00 88.56 165 THR A O 1
ATOM 1301 N N . MET A 1 166 ? -17.081 3.654 -9.624 1.00 89.81 166 MET A N 1
ATOM 1302 C CA . MET A 1 166 ? -16.744 2.230 -9.687 1.00 89.81 166 MET A CA 1
ATOM 1303 C C . MET A 1 166 ? -17.471 1.403 -8.620 1.00 89.81 166 MET A C 1
ATOM 1305 O O . MET A 1 166 ? -17.913 0.292 -8.918 1.00 89.81 166 MET A O 1
ATOM 1309 N N . LEU A 1 167 ? -17.550 1.904 -7.383 1.00 87.31 167 LEU A N 1
ATOM 1310 C CA . LEU A 1 167 ? -18.188 1.203 -6.267 1.00 87.31 167 LEU A CA 1
ATOM 1311 C C . LEU A 1 167 ? -19.721 1.265 -6.331 1.00 87.31 167 LEU A C 1
ATOM 1313 O O . LEU A 1 167 ? -20.379 0.327 -5.885 1.00 87.31 167 LEU A O 1
ATOM 1317 N N . ARG A 1 168 ? -20.296 2.320 -6.921 1.00 86.00 168 ARG A N 1
ATOM 1318 C CA . ARG A 1 168 ? -21.740 2.418 -7.182 1.00 86.00 168 ARG A CA 1
ATOM 1319 C C . ARG A 1 168 ? -22.191 1.460 -8.280 1.00 86.00 168 ARG A C 1
ATOM 1321 O O . ARG A 1 168 ? -23.207 0.789 -8.122 1.00 86.00 168 ARG A O 1
ATOM 1328 N N . ASP A 1 169 ? -21.416 1.371 -9.354 1.00 84.12 169 ASP A N 1
ATOM 1329 C CA . ASP A 1 169 ? -21.762 0.597 -10.549 1.00 84.12 169 ASP A CA 1
ATOM 1330 C C . ASP A 1 169 ? -21.293 -0.862 -10.464 1.00 84.12 169 ASP A C 1
ATOM 1332 O O . ASP A 1 169 ? -21.201 -1.549 -11.483 1.00 84.12 169 ASP A O 1
ATOM 1336 N N . VAL A 1 170 ? -20.982 -1.359 -9.257 1.00 81.69 170 VAL A N 1
ATOM 1337 C CA . VAL A 1 170 ? -20.625 -2.767 -9.053 1.00 81.69 170 VAL A CA 1
ATOM 1338 C C . VAL A 1 170 ? -21.755 -3.630 -9.619 1.00 81.69 170 VAL A C 1
ATOM 1340 O O . VAL A 1 170 ? -22.879 -3.581 -9.107 1.00 81.69 170 VAL A O 1
ATOM 1343 N N . PRO A 1 171 ? -21.489 -4.448 -10.654 1.00 70.19 171 PRO A N 1
ATOM 1344 C CA . PRO A 1 171 ? -22.511 -5.285 -11.243 1.00 70.19 171 PRO A CA 1
ATOM 1345 C C . PRO A 1 171 ? -22.921 -6.337 -10.215 1.00 70.19 171 PRO A C 1
ATOM 1347 O O . PRO A 1 171 ? -22.213 -7.318 -9.974 1.00 70.19 171 PRO A O 1
ATOM 1350 N N . SER A 1 172 ? -24.081 -6.132 -9.595 1.00 65.00 172 SER A N 1
ATOM 1351 C CA . SER A 1 172 ? -24.744 -7.174 -8.826 1.00 65.00 172 SER A CA 1
ATOM 1352 C C . SER A 1 172 ? -25.419 -8.112 -9.823 1.00 65.00 172 SER A C 1
ATOM 1354 O O . SER A 1 172 ? -26.443 -7.802 -10.430 1.00 65.00 172 SER A O 1
ATOM 1356 N N . TYR A 1 173 ? -24.819 -9.277 -10.055 1.00 56.97 173 TYR A N 1
ATOM 1357 C CA . TYR A 1 173 ? -25.536 -10.345 -10.740 1.00 56.97 173 TYR A CA 1
ATOM 1358 C C . TYR A 1 173 ? -26.580 -10.889 -9.763 1.00 56.97 173 TYR A C 1
ATOM 1360 O O . TYR A 1 173 ? -26.292 -11.777 -8.961 1.00 56.97 173 TYR A O 1
ATOM 1368 N N . TYR A 1 174 ? -27.792 -10.331 -9.805 1.00 56.16 174 TYR A N 1
ATOM 1369 C CA . TYR A 1 174 ? -28.943 -10.945 -9.157 1.00 56.16 174 TYR A CA 1
ATOM 1370 C C . TYR A 1 174 ? -29.277 -12.235 -9.907 1.00 56.16 174 TYR A C 1
ATOM 1372 O O . TYR A 1 174 ? -29.797 -12.217 -11.025 1.00 56.16 174 TYR A O 1
ATOM 1380 N N . ILE A 1 175 ? -28.930 -13.370 -9.306 1.00 57.00 175 ILE A N 1
ATOM 1381 C CA . ILE A 1 175 ? -29.361 -14.674 -9.798 1.00 57.00 175 ILE A CA 1
ATOM 1382 C C . ILE A 1 175 ? -30.777 -14.882 -9.274 1.00 57.00 175 ILE A C 1
ATOM 1384 O O . ILE A 1 175 ? -30.960 -15.224 -8.109 1.00 57.00 175 ILE A O 1
ATOM 1388 N N . ASP A 1 176 ? -31.767 -14.665 -10.139 1.00 58.50 176 ASP A N 1
ATOM 1389 C CA . ASP A 1 176 ? -33.172 -14.960 -9.854 1.00 58.50 176 ASP A CA 1
ATOM 1390 C C . ASP A 1 176 ? -33.313 -16.447 -9.463 1.00 58.50 176 ASP A C 1
ATOM 1392 O O . ASP A 1 176 ? -33.110 -17.323 -10.317 1.00 58.50 176 ASP A O 1
ATOM 1396 N N . PRO A 1 177 ? -33.654 -16.766 -8.197 1.00 64.81 177 PRO A N 1
ATOM 1397 C CA . PRO A 1 177 ? -33.736 -18.148 -7.732 1.00 64.81 177 PRO A CA 1
ATOM 1398 C C . PRO A 1 177 ? -34.775 -18.967 -8.501 1.00 64.81 177 PRO A C 1
ATOM 1400 O O . PRO A 1 177 ? -34.613 -20.177 -8.633 1.00 64.81 177 PRO A O 1
ATOM 1403 N N . SER A 1 178 ? -35.807 -18.313 -9.050 1.00 68.81 178 SER A N 1
ATOM 1404 C CA . SER A 1 178 ? -36.853 -18.966 -9.842 1.00 68.81 178 SER A CA 1
ATOM 1405 C C . SER A 1 178 ? -36.397 -19.335 -11.259 1.00 68.81 178 SER A C 1
ATOM 1407 O O . SER A 1 178 ? -36.956 -20.245 -11.867 1.00 68.81 178 SER A O 1
ATOM 1409 N N . LYS A 1 179 ? -35.352 -18.670 -11.775 1.00 66.56 179 LYS A N 1
ATOM 1410 C CA . LYS A 1 179 ? -34.764 -18.913 -13.108 1.00 66.56 179 LYS A CA 1
ATOM 1411 C C . LYS A 1 179 ? -33.418 -19.640 -13.052 1.00 66.56 179 LYS A C 1
ATOM 1413 O O . LYS A 1 179 ? -32.853 -19.973 -14.094 1.00 66.56 179 LYS A O 1
ATOM 1418 N N . CYS A 1 180 ? -32.884 -19.882 -11.856 1.00 63.38 180 CYS A N 1
ATOM 1419 C CA . CYS A 1 180 ? -31.619 -20.577 -11.659 1.00 63.38 180 CYS A CA 1
ATOM 1420 C C . CYS A 1 180 ? -31.733 -22.041 -12.109 1.00 63.38 180 CYS A C 1
ATOM 1422 O O . CYS A 1 180 ? -32.392 -22.851 -11.464 1.00 63.38 180 CYS A O 1
ATOM 1424 N N . GLN A 1 181 ? -31.036 -22.413 -13.186 1.00 69.88 181 GLN A N 1
ATOM 1425 C CA . GLN A 1 181 ? -31.040 -23.792 -13.700 1.00 69.88 181 GLN A CA 1
ATOM 1426 C C . GLN A 1 181 ? -30.133 -24.759 -12.917 1.00 69.88 181 GLN A C 1
ATOM 1428 O O . GLN A 1 181 ? -29.847 -25.853 -13.393 1.00 69.88 181 GLN A O 1
ATOM 1433 N N . ALA A 1 182 ? -29.650 -24.360 -11.732 1.00 61.81 182 ALA A N 1
ATOM 1434 C CA . ALA A 1 182 ? -28.815 -25.175 -10.846 1.00 61.81 182 ALA A CA 1
ATOM 1435 C C . ALA A 1 182 ? -27.643 -25.886 -11.556 1.00 61.81 182 ALA A C 1
ATOM 1437 O O . ALA A 1 182 ? -27.226 -26.968 -11.152 1.00 61.81 182 ALA A O 1
ATOM 1438 N N . CYS A 1 183 ? -27.053 -25.256 -12.579 1.00 69.56 183 CYS A N 1
ATOM 1439 C CA . CYS A 1 183 ? -25.977 -25.825 -13.399 1.00 69.56 183 CYS A CA 1
ATOM 1440 C C . CYS A 1 183 ? -24.637 -25.981 -12.657 1.00 69.56 183 CYS A C 1
ATOM 1442 O O . CYS A 1 183 ? -23.607 -26.245 -13.270 1.00 69.56 183 CYS A O 1
ATOM 1444 N N . THR A 1 184 ? -24.635 -25.824 -11.329 1.00 61.81 184 THR A N 1
ATOM 1445 C CA . THR A 1 184 ? -23.504 -25.961 -10.394 1.00 61.81 184 THR A CA 1
ATOM 1446 C C . THR A 1 184 ? -22.323 -25.010 -10.604 1.00 61.81 184 THR A C 1
ATOM 1448 O O . THR A 1 184 ? -21.484 -24.901 -9.715 1.00 61.81 184 THR A O 1
ATOM 1451 N N . SER A 1 185 ? -22.298 -24.237 -11.691 1.00 64.38 185 SER A N 1
ATOM 1452 C CA . SER A 1 185 ? -21.244 -23.267 -12.019 1.00 64.38 185 SER A CA 1
ATOM 1453 C C . SER A 1 185 ? -21.037 -22.198 -10.937 1.00 64.38 185 SER A C 1
ATOM 1455 O O . SER A 1 185 ? -19.907 -21.800 -10.669 1.00 64.38 185 SER A O 1
ATOM 1457 N N . CYS A 1 186 ? -22.108 -21.777 -10.263 1.00 60.16 186 CYS A N 1
ATOM 1458 C CA . CYS A 1 186 ? -22.078 -20.818 -9.157 1.00 60.16 186 CYS A CA 1
ATOM 1459 C C . CYS A 1 186 ? -22.012 -21.464 -7.758 1.00 60.16 186 CYS A C 1
ATOM 1461 O O . CYS A 1 186 ? -21.921 -20.738 -6.771 1.00 60.16 186 CYS A O 1
ATOM 1463 N N . ALA A 1 187 ? -22.049 -22.802 -7.651 1.00 56.06 187 ALA A N 1
ATOM 1464 C CA . ALA A 1 187 ? -21.869 -23.588 -6.420 1.00 56.06 187 ALA A CA 1
ATOM 1465 C C . ALA A 1 187 ? -22.454 -22.953 -5.135 1.00 56.06 187 ALA A C 1
ATOM 1467 O O . ALA A 1 187 ? -21.763 -22.840 -4.123 1.00 56.06 187 ALA A O 1
ATOM 1468 N N . ARG A 1 188 ? -23.720 -22.505 -5.180 1.00 52.50 188 ARG A N 1
ATOM 1469 C CA . ARG A 1 188 ? -24.437 -21.870 -4.051 1.00 52.50 188 ARG A CA 1
ATOM 1470 C C . ARG A 1 188 ? -23.730 -20.654 -3.424 1.00 52.50 188 ARG A C 1
ATOM 1472 O O . ARG A 1 188 ? -24.031 -20.298 -2.293 1.00 52.50 188 ARG A O 1
ATOM 1479 N N . ARG A 1 189 ? -22.846 -19.972 -4.155 1.00 55.12 189 ARG A N 1
ATOM 1480 C CA . ARG A 1 189 ? -22.277 -18.668 -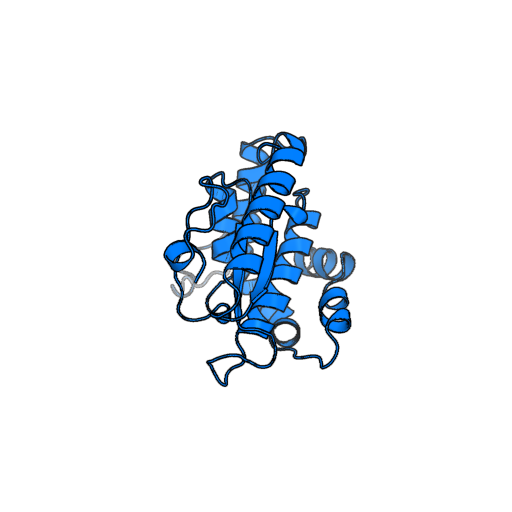3.767 1.00 55.12 189 ARG A CA 1
ATOM 1481 C C . ARG A 1 189 ? -23.196 -17.512 -4.177 1.00 55.12 189 ARG A C 1
ATOM 1483 O O . ARG A 1 189 ? -22.713 -16.490 -4.656 1.00 55.12 189 ARG A O 1
ATOM 1490 N N . CYS A 1 190 ? -24.511 -17.709 -4.061 1.00 51.81 190 CYS A N 1
ATOM 1491 C CA . CYS A 1 190 ? -25.447 -16.593 -4.163 1.00 51.81 190 CYS A CA 1
ATOM 1492 C C . CYS A 1 190 ? -25.130 -15.626 -3.011 1.00 51.81 190 CYS A C 1
ATOM 1494 O O . CYS A 1 190 ? -24.978 -16.116 -1.887 1.00 51.81 190 CYS A O 1
ATOM 1496 N N . PRO A 1 191 ? -24.958 -14.321 -3.277 1.00 50.56 191 PRO A N 1
ATOM 1497 C CA . PRO A 1 191 ? -24.918 -13.325 -2.214 1.00 50.56 191 PRO A CA 1
ATOM 1498 C C . PRO A 1 191 ? -26.228 -13.309 -1.419 1.00 50.56 191 PRO A C 1
ATOM 1500 O O . PRO A 1 191 ? -27.287 -13.634 -2.009 1.00 50.56 191 PRO A O 1
#

InterPro domains:
  IPR003813 F420-non-reducing hydrogenase iron-sulfur subunit D [PF02662] (1-109)
  IPR017896 4Fe-4S ferredoxin-type, iron-sulphur binding domain [PS51379] (171-191)
  IPR017900 4Fe-4S ferredoxin, iron-sulphur binding, conserved site [PS00198] (180-191)

Sequence (191 aa):
MAGVSRLQYSNESRLIRVMCSGRVDLSFVLKAFSNGVDGVFIGGCILNECNYITHGNYHALNMALLTKKLMEHIGLNPERLKIKFMSSGEGNIFAEVMNEFSKEVKEIGPLGKSEGLDENELKTKLAELTKLVPYIKVVNREKLASRFAKKEDHYNLFTTEDIDTMLRDVPSYYIDPSKCQACTSCARRCP

Solvent-accessible surface area (backbone atoms only — not comparable to full-atom values): 11468 Å² total; per-residue (Å²): 80,25,74,84,69,64,58,78,53,61,84,85,71,81,88,80,90,70,98,46,38,44,72,62,48,70,64,57,56,50,49,41,46,66,70,71,46,55,58,48,79,44,71,28,45,34,85,96,58,46,94,48,93,82,42,34,47,47,35,29,48,40,45,52,54,49,48,30,54,54,30,48,74,76,57,40,69,40,81,31,55,45,75,49,62,45,58,77,82,42,20,67,59,50,30,52,51,46,39,51,49,55,49,53,36,57,74,62,38,58,71,40,64,65,62,75,41,53,71,67,58,50,46,48,54,47,51,56,52,58,70,43,45,69,57,55,50,60,77,38,42,66,67,34,68,49,82,69,95,51,73,68,61,60,71,67,71,65,52,72,67,59,52,54,50,55,66,69,66,54,83,75,81,78,76,54,76,93,74,56,79,75,80,58,85,66,69,84,68,70,129

Radius of gyration: 18.94 Å; Cα contacts (8 Å, |Δi|>4): 189; chains: 1; bounding box: 62×39×35 Å

Organism: NCBI:txid857391

pLDDT: mean 88.18, std 10.58, range [50.56, 97.56]

Nearest PDB structures (foldseek):
  5odq-assembly1_D  TM=9.557E-01  e=9.231E-09  Methanothermococcus thermolithotrophicus DSM 2095
  7bkb-assembly1_F  TM=9.878E-01  e=1.940E-07  Methanospirillum hungatei JF-1